Protein AF-A0AAE8J3E1-F1 (afdb_monomer_lite)

Structure (mmCIF, N/CA/C/O backbone):
data_AF-A0AAE8J3E1-F1
#
_entry.id   AF-A0AAE8J3E1-F1
#
loop_
_atom_site.group_PDB
_atom_site.id
_atom_site.type_symbol
_atom_site.label_atom_id
_atom_site.label_alt_id
_atom_site.label_comp_id
_atom_site.label_asym_id
_atom_site.label_entity_id
_atom_site.label_seq_id
_atom_site.pdbx_PDB_ins_code
_atom_site.Cartn_x
_atom_site.Cartn_y
_atom_site.Cartn_z
_atom_site.occupancy
_atom_site.B_iso_or_equiv
_atom_site.auth_seq_id
_atom_site.auth_comp_id
_atom_site.auth_asym_id
_atom_site.auth_atom_id
_atom_site.pdbx_PDB_model_num
ATOM 1 N N . MET A 1 1 ? -50.109 -29.522 118.188 1.00 43.91 1 MET A N 1
ATOM 2 C CA . MET A 1 1 ? -49.488 -29.068 116.926 1.00 43.91 1 MET A CA 1
ATOM 3 C C . MET A 1 1 ? -50.352 -27.952 116.368 1.00 43.91 1 MET A C 1
ATOM 5 O O . MET A 1 1 ? -51.442 -28.236 115.896 1.00 43.91 1 MET A O 1
ATOM 9 N N . ALA A 1 2 ? -49.938 -26.695 116.530 1.00 46.41 2 ALA A N 1
ATOM 10 C CA . ALA A 1 2 ? -50.665 -25.563 115.962 1.00 46.41 2 ALA A CA 1
ATOM 11 C C . ALA A 1 2 ? -50.279 -25.427 114.484 1.00 46.41 2 ALA A C 1
ATOM 13 O O . ALA A 1 2 ? -49.099 -25.288 114.166 1.00 46.41 2 ALA A O 1
ATOM 14 N N . ILE A 1 3 ? -51.265 -25.511 113.593 1.00 53.16 3 ILE A N 1
ATOM 15 C CA . ILE A 1 3 ? -51.097 -25.193 112.176 1.00 53.16 3 ILE A CA 1
ATOM 16 C C . ILE A 1 3 ? -51.040 -23.669 112.090 1.00 53.16 3 ILE A C 1
ATOM 18 O O . ILE A 1 3 ? -52.043 -22.994 112.310 1.00 53.16 3 ILE A O 1
ATOM 22 N N . VAL A 1 4 ? -49.859 -23.121 111.816 1.00 51.16 4 VAL A N 1
ATOM 23 C CA . VAL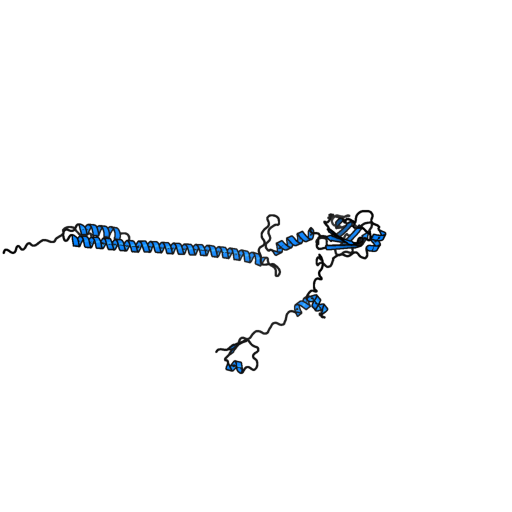 A 1 4 ? -49.708 -21.706 111.472 1.00 51.16 4 VAL A CA 1
ATOM 24 C C . VAL A 1 4 ? -50.047 -21.574 109.989 1.00 51.16 4 VAL A C 1
ATOM 26 O O . VAL A 1 4 ? -49.221 -21.876 109.133 1.00 51.16 4 VAL A O 1
ATOM 29 N N . SER A 1 5 ? -51.277 -21.166 109.671 1.00 58.12 5 SER A N 1
ATOM 30 C CA . SER A 1 5 ? -51.648 -20.774 108.308 1.00 58.12 5 SER A CA 1
ATOM 31 C C . SER A 1 5 ? -51.263 -19.309 108.087 1.00 58.12 5 SER A C 1
ATOM 33 O O . SER A 1 5 ? -52.043 -18.400 108.368 1.00 58.12 5 SER A O 1
ATOM 35 N N . GLY A 1 6 ? -50.038 -19.068 107.623 1.00 57.25 6 GLY A N 1
ATOM 36 C CA . GLY A 1 6 ? -49.645 -17.759 107.107 1.00 57.25 6 GLY A CA 1
ATOM 37 C C . GLY A 1 6 ? -50.085 -17.625 105.652 1.00 57.25 6 GLY A C 1
ATOM 38 O O . GLY A 1 6 ? -49.593 -18.362 104.801 1.00 57.25 6 GLY A O 1
ATOM 39 N N . SER A 1 7 ? -50.997 -16.704 105.346 1.00 61.66 7 SER A N 1
ATOM 40 C CA . SER A 1 7 ? -51.242 -16.284 103.964 1.00 61.66 7 SER A CA 1
ATOM 41 C C . SER A 1 7 ? -50.124 -15.329 103.542 1.00 61.66 7 SER A C 1
ATOM 43 O O . SER A 1 7 ? -50.031 -14.216 104.062 1.00 61.66 7 SER A O 1
ATOM 45 N N . VAL A 1 8 ? -49.258 -15.759 102.626 1.00 61.94 8 VAL A N 1
ATOM 46 C CA . VAL A 1 8 ? -48.271 -14.875 101.990 1.00 61.94 8 VAL A CA 1
ATOM 47 C C . VAL A 1 8 ? -48.996 -14.092 100.897 1.00 61.94 8 VAL A C 1
ATOM 49 O O . VAL A 1 8 ? -49.605 -14.697 100.018 1.00 61.94 8 VAL A O 1
ATOM 52 N N . ASN A 1 9 ? -48.975 -12.758 100.964 1.00 62.16 9 ASN A N 1
ATOM 53 C CA . ASN A 1 9 ? -49.515 -11.918 99.896 1.00 62.16 9 ASN A CA 1
ATOM 54 C C . ASN A 1 9 ? -48.486 -11.844 98.752 1.00 62.16 9 ASN A C 1
ATOM 56 O O . ASN A 1 9 ? -47.357 -11.413 98.982 1.00 62.16 9 ASN A O 1
ATOM 60 N N . TYR A 1 10 ? -48.855 -12.297 97.551 1.00 61.91 10 TYR A N 1
ATOM 61 C CA . TYR A 1 10 ? -47.971 -12.432 96.378 1.00 61.91 10 TYR A CA 1
ATOM 62 C C . TYR A 1 10 ? -48.083 -11.249 95.402 1.00 61.91 10 TYR A C 1
ATOM 64 O O . TYR A 1 10 ? -47.925 -11.408 94.193 1.00 61.91 10 TYR A O 1
ATOM 72 N N . GLU A 1 11 ? -48.390 -10.057 95.901 1.00 64.19 11 GLU A N 1
ATOM 73 C CA . GLU A 1 11 ? -48.574 -8.878 95.058 1.00 64.19 11 GLU A CA 1
ATOM 74 C C . GLU A 1 11 ? -47.243 -8.142 94.863 1.00 64.19 11 GLU A C 1
ATOM 76 O O . GLU A 1 11 ? -46.663 -7.601 95.804 1.00 64.19 11 GLU A O 1
ATOM 81 N N . ASP A 1 12 ? -46.745 -8.128 93.623 1.00 67.50 12 ASP A N 1
ATOM 82 C CA . ASP A 1 12 ? -45.643 -7.256 93.213 1.00 67.50 12 ASP A CA 1
ATOM 83 C C . ASP A 1 12 ? -46.229 -5.928 92.720 1.00 67.50 12 ASP A C 1
ATOM 85 O O . ASP A 1 12 ? -46.874 -5.864 91.672 1.00 67.50 12 ASP A O 1
ATOM 89 N N . SER A 1 13 ? -46.019 -4.865 93.496 1.00 67.44 13 SER A N 1
ATOM 90 C CA . SER A 1 13 ? -46.568 -3.532 93.234 1.00 67.44 13 SER A CA 1
ATOM 91 C C . SER A 1 13 ? -45.864 -2.781 92.100 1.00 67.44 13 SER A C 1
ATOM 93 O O . SER A 1 13 ? -46.296 -1.684 91.741 1.00 67.44 13 SER A O 1
ATOM 95 N N . THR A 1 14 ? -44.797 -3.339 91.512 1.00 71.88 14 THR A N 1
ATOM 96 C CA . THR A 1 14 ? -44.092 -2.696 90.398 1.00 71.88 14 THR A CA 1
ATOM 97 C C . THR A 1 14 ? -44.871 -2.876 89.081 1.00 71.88 14 THR A C 1
ATOM 99 O O . THR A 1 14 ? -45.062 -4.008 88.623 1.00 71.88 14 THR A O 1
ATOM 102 N N . PRO A 1 15 ? -45.322 -1.793 88.420 1.00 72.75 15 PRO A N 1
ATOM 103 C CA . PRO A 1 15 ? -46.124 -1.891 87.198 1.00 72.75 15 PRO A CA 1
ATOM 104 C C . PRO A 1 15 ? -45.334 -2.509 86.046 1.00 72.75 15 PRO A C 1
ATOM 106 O O . PRO A 1 15 ? -44.181 -2.145 85.832 1.00 72.75 15 PRO A O 1
ATOM 109 N N . ILE A 1 16 ? -45.948 -3.417 85.283 1.00 71.00 16 ILE A N 1
ATOM 110 C CA . ILE A 1 16 ? -45.364 -3.937 84.036 1.00 71.00 16 ILE A CA 1
ATOM 111 C C . ILE A 1 16 ? -45.369 -2.805 82.992 1.00 71.00 16 ILE A C 1
ATOM 113 O O . ILE A 1 16 ? -46.385 -2.106 82.890 1.00 71.00 16 ILE A O 1
ATOM 117 N N . PRO A 1 17 ? -44.278 -2.600 82.221 1.00 75.69 17 PRO A N 1
ATOM 118 C CA . PRO A 1 17 ? -44.291 -1.685 81.089 1.00 75.69 17 PRO A CA 1
ATOM 119 C C . PRO A 1 17 ? -45.493 -1.967 80.187 1.00 75.69 17 PRO A C 1
ATOM 121 O O . PRO A 1 17 ? -45.855 -3.123 79.958 1.00 75.69 17 PRO A O 1
ATOM 124 N N . LYS A 1 18 ? -46.133 -0.912 79.679 1.00 79.81 18 LYS A N 1
ATOM 125 C CA . LYS A 1 18 ? -47.238 -1.081 78.731 1.00 79.81 18 LYS A CA 1
ATOM 126 C C . LYS A 1 18 ? -46.726 -1.809 77.493 1.00 79.81 18 LYS A C 1
ATOM 128 O O . LYS A 1 18 ? -45.599 -1.568 77.069 1.00 79.81 18 LYS A O 1
ATOM 133 N N . GLN A 1 19 ? -47.564 -2.667 76.917 1.00 78.50 19 GLN A N 1
ATOM 134 C CA . GLN A 1 19 ? -47.260 -3.319 75.649 1.00 78.50 19 GLN A CA 1
ATOM 135 C C . GLN A 1 19 ? -46.933 -2.256 74.594 1.00 78.50 19 GLN A C 1
ATOM 137 O O . GLN A 1 19 ? -47.665 -1.277 74.443 1.00 78.50 19 GLN A O 1
ATOM 142 N N . GLN A 1 20 ? -45.815 -2.455 73.904 1.00 79.31 20 GLN A N 1
ATOM 143 C CA . GLN A 1 20 ? -45.345 -1.595 72.825 1.00 79.31 20 GLN A CA 1
ATOM 144 C C . GLN A 1 20 ? -45.415 -2.381 71.515 1.00 79.31 20 GLN A C 1
ATOM 146 O O . GLN A 1 20 ? -45.339 -3.612 71.527 1.00 79.31 20 GLN A O 1
ATOM 151 N N . GLU A 1 21 ? -45.572 -1.685 70.393 1.00 82.88 21 GLU A N 1
ATOM 152 C CA . GLU A 1 21 ? -45.445 -2.314 69.080 1.00 82.88 21 GLU A CA 1
ATOM 153 C C . GLU A 1 21 ? -43.986 -2.684 68.809 1.00 82.88 21 GLU A C 1
ATOM 155 O O . GLU A 1 21 ? -43.074 -1.888 69.049 1.00 82.88 21 GLU A O 1
ATOM 160 N N . TYR A 1 22 ? -43.770 -3.894 68.299 1.00 78.88 22 TYR A N 1
ATOM 161 C CA . TYR A 1 22 ? -42.441 -4.398 67.984 1.00 78.88 22 TYR A CA 1
ATOM 162 C C . TYR A 1 22 ? -42.074 -4.065 66.538 1.00 78.88 22 TYR A C 1
ATOM 164 O O . TYR A 1 22 ? -42.756 -4.478 65.602 1.00 78.88 22 TYR A O 1
ATOM 172 N N . THR A 1 23 ? -40.965 -3.358 66.362 1.00 77.06 23 THR A N 1
ATOM 173 C CA . THR A 1 23 ? -40.333 -3.062 65.076 1.00 77.06 23 THR A CA 1
ATOM 174 C C . THR A 1 23 ? -38.888 -3.573 65.083 1.00 77.06 23 THR A C 1
ATOM 176 O O . THR A 1 23 ? -38.289 -3.710 66.154 1.00 77.06 23 THR A O 1
ATOM 179 N N . PRO A 1 24 ? -38.282 -3.845 63.913 1.00 74.12 24 PRO A N 1
ATOM 180 C CA . PRO A 1 24 ? -36.880 -4.269 63.836 1.00 74.12 24 PRO A CA 1
ATOM 181 C C . PRO A 1 24 ? -35.903 -3.320 64.553 1.00 74.12 24 PRO A C 1
ATOM 183 O O . PRO A 1 24 ? -34.930 -3.778 65.152 1.00 74.12 24 PRO A O 1
ATOM 186 N N . ASP A 1 25 ? -36.203 -2.019 64.562 1.00 73.31 25 ASP A N 1
ATOM 187 C CA . ASP A 1 25 ? -35.352 -0.983 65.158 1.00 73.31 25 ASP A CA 1
ATOM 188 C C . ASP A 1 25 ? -35.505 -0.874 66.683 1.00 73.31 25 ASP A C 1
ATOM 190 O O . ASP A 1 25 ? -34.563 -0.495 67.382 1.00 73.31 25 ASP A O 1
ATOM 194 N N . ASN A 1 26 ? -36.680 -1.214 67.228 1.00 79.62 26 ASN A N 1
ATOM 195 C CA . ASN A 1 26 ? -36.982 -1.048 68.653 1.00 79.62 26 ASN A CA 1
ATOM 196 C C . ASN A 1 26 ? -36.951 -2.364 69.454 1.00 79.62 26 ASN A C 1
ATOM 198 O O . ASN A 1 26 ? -36.877 -2.333 70.683 1.00 79.62 26 ASN A O 1
ATOM 202 N N . ILE A 1 27 ? -36.947 -3.526 68.793 1.00 80.50 27 ILE A N 1
ATOM 203 C CA . ILE A 1 27 ? -37.057 -4.818 69.480 1.00 80.50 27 ILE A CA 1
ATOM 204 C C . ILE A 1 27 ? -35.836 -5.127 70.354 1.00 80.50 27 ILE A C 1
ATOM 206 O O . ILE A 1 27 ? -35.983 -5.694 71.436 1.00 80.50 27 ILE A O 1
ATOM 210 N N . LYS A 1 28 ? -34.635 -4.693 69.941 1.00 81.06 28 LYS A N 1
ATOM 211 C CA . LYS A 1 28 ? -33.400 -4.858 70.726 1.00 81.06 28 LYS A CA 1
ATOM 212 C C . LYS A 1 28 ? -33.433 -4.078 72.051 1.00 81.06 28 LYS A C 1
ATOM 214 O O . LYS A 1 28 ? -33.259 -4.709 73.098 1.00 81.06 28 LYS A O 1
ATOM 219 N N . PRO A 1 29 ? -33.659 -2.747 72.064 1.00 83.19 29 PRO A N 1
ATOM 220 C CA . PRO A 1 29 ? -33.727 -2.001 73.319 1.00 83.19 29 PRO A CA 1
ATOM 221 C C . PRO A 1 29 ? -34.888 -2.459 74.213 1.00 83.19 29 PRO A C 1
ATOM 223 O O . PRO A 1 29 ? -34.685 -2.589 75.419 1.00 83.19 29 PRO A O 1
ATOM 226 N N . ILE A 1 30 ? -36.049 -2.801 73.638 1.00 82.50 30 ILE A N 1
ATOM 227 C CA . ILE A 1 30 ? -37.208 -3.309 74.393 1.00 82.50 30 ILE A CA 1
ATOM 228 C C . ILE A 1 30 ? -36.899 -4.660 75.059 1.00 82.50 30 ILE A C 1
ATOM 230 O O . ILE A 1 30 ? -37.221 -4.855 76.229 1.00 82.50 30 ILE A O 1
ATOM 234 N N . ALA A 1 31 ? -36.244 -5.595 74.361 1.00 82.88 31 ALA A N 1
ATOM 235 C CA . ALA A 1 31 ? -35.878 -6.898 74.925 1.00 82.88 31 ALA A CA 1
ATOM 236 C C . ALA A 1 31 ? -34.883 -6.773 76.096 1.00 82.88 31 ALA A C 1
ATOM 238 O O . ALA A 1 31 ? -35.037 -7.445 77.118 1.00 82.88 31 ALA A O 1
ATOM 239 N N . ILE A 1 32 ? -33.894 -5.878 75.980 1.00 84.69 32 ILE A N 1
ATOM 240 C CA . ILE A 1 32 ? -32.932 -5.579 77.055 1.00 84.69 32 ILE A CA 1
ATOM 241 C C . ILE A 1 32 ? -33.635 -4.938 78.260 1.00 84.69 32 ILE A C 1
ATOM 243 O O . ILE A 1 32 ? -33.311 -5.240 79.410 1.00 84.69 32 ILE A O 1
ATOM 247 N N . GLU A 1 33 ? -34.587 -4.037 78.018 1.00 84.81 33 GLU A N 1
ATOM 248 C CA . GLU A 1 33 ? -35.396 -3.428 79.073 1.00 84.81 33 GLU A CA 1
ATOM 249 C C . GLU A 1 33 ? -36.246 -4.483 79.796 1.00 84.81 33 GLU A C 1
ATOM 251 O O . GLU A 1 33 ? -36.235 -4.546 81.027 1.00 84.81 33 GLU A O 1
ATOM 256 N N . LEU A 1 34 ? -36.902 -5.373 79.044 1.00 83.12 34 LEU A N 1
ATOM 257 C CA . LEU A 1 34 ? -37.730 -6.448 79.588 1.00 83.12 34 LEU A CA 1
ATOM 258 C C . LEU A 1 34 ? -36.901 -7.446 80.414 1.00 83.12 34 LEU A C 1
ATOM 260 O O . LEU A 1 34 ? -37.335 -7.846 81.495 1.00 83.12 34 LEU A O 1
ATOM 264 N N . SER A 1 35 ? -35.695 -7.814 79.959 1.00 85.56 35 SER A N 1
ATOM 265 C CA . SER A 1 35 ? -34.814 -8.728 80.703 1.00 85.56 35 SER A CA 1
ATOM 266 C C . SER A 1 35 ? -34.351 -8.115 82.029 1.00 85.56 35 SER A C 1
ATOM 268 O O . SER A 1 35 ? -34.378 -8.782 83.066 1.00 85.56 35 SER A O 1
ATOM 270 N N . LYS A 1 36 ? -33.989 -6.823 82.040 1.00 85.38 36 LYS A N 1
ATOM 271 C CA . LYS A 1 36 ? -33.647 -6.077 83.265 1.00 85.38 36 LYS A CA 1
ATOM 272 C C . LYS A 1 36 ? -34.839 -5.970 84.211 1.00 85.38 36 LYS A C 1
ATOM 274 O O . LYS A 1 36 ? -34.685 -6.193 85.408 1.00 85.38 36 LYS A O 1
ATOM 279 N N . PHE A 1 37 ? -36.019 -5.677 83.675 1.00 83.44 37 PHE A N 1
ATOM 280 C CA . PHE A 1 37 ? -37.244 -5.527 84.451 1.00 83.44 37 PHE A CA 1
ATOM 281 C C . PHE A 1 37 ? -37.708 -6.842 85.093 1.00 83.44 37 PHE A C 1
ATOM 283 O O . PHE A 1 37 ? -38.107 -6.865 86.257 1.00 83.44 37 PHE A O 1
ATOM 290 N N . ILE A 1 38 ? -37.615 -7.966 84.375 1.00 83.56 38 ILE A N 1
ATOM 291 C CA . ILE A 1 38 ? -37.947 -9.283 84.933 1.00 83.56 38 ILE A CA 1
ATOM 292 C C . ILE A 1 38 ? -37.015 -9.622 86.098 1.00 83.56 38 ILE A C 1
ATOM 294 O O . ILE A 1 38 ? -37.478 -10.165 87.095 1.00 83.56 38 ILE A O 1
ATOM 298 N N . ARG A 1 39 ? -35.732 -9.243 86.048 1.00 85.19 39 ARG A N 1
ATOM 299 C CA . ARG A 1 39 ? -34.787 -9.492 87.151 1.00 85.19 39 ARG A CA 1
ATOM 300 C C . ARG A 1 39 ? -35.149 -8.759 88.448 1.00 85.19 39 ARG A C 1
ATOM 302 O O . ARG A 1 39 ? -34.869 -9.294 89.521 1.00 85.19 39 ARG A O 1
ATOM 309 N N . THR A 1 40 ? -35.802 -7.594 88.375 1.00 82.94 40 THR A N 1
ATOM 310 C CA . THR A 1 40 ? -36.147 -6.770 89.552 1.00 82.94 40 THR A CA 1
ATOM 311 C C . THR A 1 40 ? -37.425 -7.194 90.283 1.00 82.94 40 THR A C 1
ATOM 313 O O . THR A 1 40 ? -37.714 -6.639 91.340 1.00 82.94 40 THR A O 1
ATOM 316 N N . LYS A 1 41 ? -38.199 -8.155 89.757 1.00 81.00 41 LYS A N 1
ATOM 317 C CA . LYS A 1 41 ? -39.446 -8.617 90.401 1.00 81.00 41 LYS A CA 1
ATOM 318 C C . LYS A 1 41 ? -39.173 -9.365 91.707 1.00 81.00 41 LYS A C 1
ATOM 320 O O . LYS A 1 41 ? -38.113 -9.957 91.874 1.00 81.00 41 LYS A O 1
ATOM 325 N N . MET A 1 42 ? -40.112 -9.356 92.652 1.00 67.75 42 MET A N 1
ATOM 326 C CA . MET A 1 42 ? -39.823 -9.765 94.041 1.00 67.75 42 MET A CA 1
ATOM 327 C C . MET A 1 42 ? -39.635 -11.286 94.255 1.00 67.75 42 MET A C 1
ATOM 329 O O . MET A 1 42 ? -38.798 -11.689 95.062 1.00 67.75 42 MET A O 1
ATOM 333 N N . TYR A 1 43 ? -40.333 -12.163 93.516 1.00 70.44 43 TYR A N 1
ATOM 334 C CA . TYR A 1 43 ? -40.449 -13.601 93.859 1.00 70.44 43 TYR A CA 1
ATOM 335 C C . TYR A 1 43 ? -39.892 -14.575 92.803 1.00 70.44 43 TYR A C 1
ATOM 337 O O . TYR A 1 43 ? -39.992 -14.311 91.607 1.00 70.44 43 TYR A O 1
ATOM 345 N N . GLY A 1 44 ? -39.232 -15.659 93.245 1.00 71.62 44 GLY A N 1
ATOM 346 C CA . GLY A 1 44 ? -38.653 -16.706 92.381 1.00 71.62 44 GLY A CA 1
ATOM 347 C C . GLY A 1 44 ? -37.384 -16.311 91.608 1.00 71.62 44 GLY A C 1
ATOM 348 O O . GLY A 1 44 ? -37.422 -16.243 90.384 1.00 71.62 44 GLY A O 1
ATOM 349 N N . THR A 1 45 ? -36.262 -16.075 92.301 1.00 76.12 45 THR A N 1
ATOM 350 C CA . THR A 1 45 ? -34.988 -15.603 91.711 1.00 76.12 45 THR A CA 1
ATOM 351 C C . THR A 1 45 ? -34.541 -16.408 90.489 1.00 76.12 45 THR A C 1
ATOM 353 O O . THR A 1 45 ? -34.275 -15.816 89.445 1.00 76.12 45 THR A O 1
ATOM 356 N N . ASP A 1 46 ? -34.546 -17.738 90.579 1.00 72.44 46 ASP A N 1
ATOM 357 C CA . ASP A 1 46 ? -34.095 -18.604 89.481 1.00 72.44 46 ASP A CA 1
ATOM 358 C C . ASP A 1 46 ? -35.062 -18.588 88.289 1.00 72.44 46 ASP A C 1
ATOM 360 O O . ASP A 1 46 ? -34.637 -18.596 87.136 1.00 72.44 46 ASP A O 1
ATOM 364 N N . VAL A 1 47 ? -36.370 -18.493 88.551 1.00 77.38 47 VAL A N 1
ATOM 365 C CA . VAL A 1 47 ? -37.399 -18.409 87.502 1.00 77.38 47 VAL A CA 1
ATOM 366 C C . VAL A 1 47 ? -37.256 -17.097 86.731 1.00 77.38 47 VAL A C 1
ATOM 368 O O . VAL A 1 47 ? -37.241 -17.103 85.501 1.00 77.38 47 VAL A O 1
ATOM 371 N N . ARG A 1 48 ? -37.066 -15.973 87.428 1.00 84.44 48 ARG A N 1
ATOM 372 C CA . ARG A 1 48 ? -36.848 -14.664 86.793 1.00 84.44 48 ARG A CA 1
ATOM 373 C C . ARG A 1 48 ? -35.559 -14.617 85.988 1.00 84.44 48 ARG A C 1
ATOM 375 O O . ARG A 1 48 ? -35.562 -14.115 84.869 1.00 84.44 48 ARG A O 1
ATOM 382 N N . GLU A 1 49 ? -34.478 -15.163 86.534 1.00 78.00 49 GLU A N 1
ATOM 383 C CA . GLU A 1 49 ? -33.200 -15.228 85.831 1.00 78.00 49 GLU A CA 1
ATOM 384 C C . GLU A 1 49 ? -33.294 -16.132 84.591 1.00 78.00 49 GLU A C 1
ATOM 386 O O . GLU A 1 49 ? -32.779 -15.771 83.536 1.00 78.00 49 GLU A O 1
ATOM 391 N N . SER A 1 50 ? -34.026 -17.251 84.661 1.00 75.25 50 SER A N 1
ATOM 392 C CA . SER A 1 50 ? -34.260 -18.121 83.498 1.00 75.25 50 SER A CA 1
ATOM 393 C C . SER A 1 50 ? -35.045 -17.422 82.379 1.00 75.25 50 SER A C 1
ATOM 395 O O . SER A 1 50 ? -34.675 -17.524 81.210 1.00 75.25 50 SER A O 1
ATOM 397 N N . LEU A 1 51 ? -36.070 -16.639 82.730 1.00 83.69 51 LEU A N 1
ATOM 398 C CA . LEU A 1 51 ? -36.873 -15.857 81.784 1.00 83.69 51 LEU A CA 1
ATOM 399 C C . LEU A 1 51 ? -36.077 -14.692 81.182 1.00 83.69 51 LEU A C 1
ATOM 401 O O . LEU A 1 51 ? -36.146 -14.456 79.977 1.00 83.69 51 LEU A O 1
ATOM 405 N N . ALA A 1 52 ? -35.282 -13.991 81.995 1.00 83.88 52 ALA A N 1
ATOM 406 C CA . ALA A 1 52 ? -34.414 -12.917 81.522 1.00 83.88 52 ALA A CA 1
ATOM 407 C C . ALA A 1 52 ? -33.343 -13.440 80.549 1.00 83.88 52 ALA A C 1
ATOM 409 O O . ALA A 1 52 ? -33.120 -12.834 79.500 1.00 83.88 52 ALA A O 1
ATOM 410 N N . ARG A 1 53 ? -32.740 -14.599 80.847 1.00 72.88 53 ARG A N 1
ATOM 411 C CA . ARG A 1 53 ? -31.793 -15.276 79.946 1.00 72.88 53 ARG A CA 1
ATOM 412 C C . ARG A 1 53 ? -32.449 -15.757 78.661 1.00 72.88 53 ARG A C 1
ATOM 414 O O . ARG A 1 53 ? -31.839 -15.653 77.604 1.00 72.88 53 ARG A O 1
ATOM 421 N N . TRP A 1 54 ? -33.681 -16.261 78.729 1.00 79.25 54 TRP A N 1
ATOM 422 C CA . TRP A 1 54 ? -34.418 -16.674 77.536 1.00 79.25 54 TRP A CA 1
ATOM 423 C C . TRP A 1 54 ? -34.610 -15.504 76.558 1.00 79.25 54 TRP A C 1
ATOM 425 O O . TRP A 1 54 ? -34.343 -15.655 75.369 1.00 79.25 54 TRP A O 1
ATOM 435 N N . ILE A 1 55 ? -34.956 -14.314 77.057 1.00 84.94 55 ILE A N 1
ATOM 436 C CA . ILE A 1 55 ? -35.078 -13.097 76.234 1.00 84.94 55 ILE A CA 1
ATOM 437 C C . ILE A 1 55 ? -33.732 -12.696 75.611 1.00 84.94 55 ILE A C 1
ATOM 439 O O . ILE A 1 55 ? -33.675 -12.355 74.431 1.00 84.94 55 ILE A O 1
ATOM 443 N N . GLU A 1 56 ? -32.641 -12.764 76.375 1.00 79.19 56 GLU A N 1
ATOM 444 C CA . GLU A 1 56 ? -31.293 -12.448 75.879 1.00 79.19 56 GLU A CA 1
ATOM 445 C C . GLU A 1 56 ? -30.810 -13.436 74.809 1.00 79.19 56 GLU A C 1
ATOM 447 O O . GLU A 1 56 ? -30.211 -13.022 73.816 1.00 79.19 56 GLU A O 1
ATOM 452 N N . ILE A 1 57 ? -31.118 -14.728 74.960 1.00 77.94 57 ILE A N 1
ATOM 453 C CA . ILE A 1 57 ? -30.817 -15.755 73.953 1.00 77.94 57 ILE A CA 1
ATOM 454 C C . ILE A 1 57 ? -31.602 -15.486 72.666 1.00 77.94 57 ILE A C 1
ATOM 456 O O . ILE A 1 57 ? -31.019 -15.502 71.584 1.00 77.94 57 ILE A O 1
ATOM 460 N N . MET A 1 58 ? -32.900 -15.187 72.766 1.00 81.62 58 MET A N 1
ATOM 461 C CA . MET A 1 58 ? -33.732 -14.879 71.595 1.00 81.62 58 MET A CA 1
ATOM 462 C C . MET A 1 58 ? -33.233 -13.632 70.847 1.00 81.62 58 MET A C 1
ATOM 464 O O . MET A 1 58 ? -33.202 -13.612 69.618 1.00 81.62 58 MET A O 1
ATOM 468 N N . LEU A 1 59 ? -32.768 -12.615 71.577 1.00 81.12 59 LEU A N 1
ATOM 469 C CA . LEU A 1 59 ? -32.150 -11.417 71.006 1.00 81.12 59 LEU A CA 1
ATOM 470 C C . LEU A 1 59 ? -30.844 -11.728 70.255 1.00 81.12 59 LEU A C 1
ATOM 472 O O . LEU A 1 59 ? -30.610 -11.205 69.161 1.00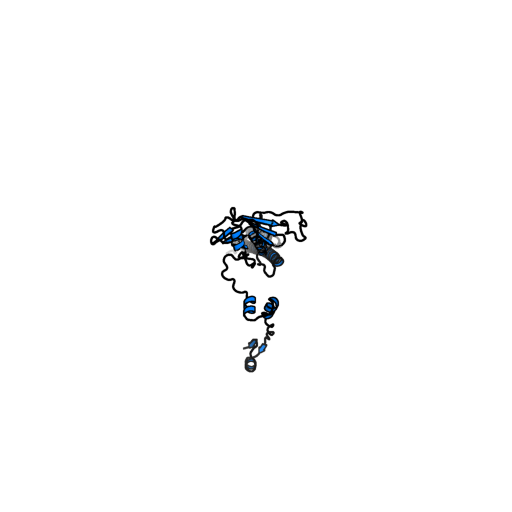 81.12 59 LEU A O 1
ATOM 476 N N . ALA A 1 60 ? -29.990 -12.574 70.834 1.00 73.81 60 ALA A N 1
ATOM 477 C CA . ALA A 1 60 ? -28.741 -12.994 70.206 1.00 73.81 60 ALA A CA 1
ATOM 478 C C . ALA A 1 60 ? -29.001 -13.769 68.903 1.00 73.81 60 ALA A C 1
ATOM 480 O O . ALA A 1 60 ? -28.370 -13.481 67.888 1.00 73.81 60 ALA A O 1
ATOM 481 N N . VAL A 1 61 ? -29.985 -14.676 68.908 1.00 78.38 61 VAL A N 1
ATOM 482 C CA . VAL A 1 61 ? -30.415 -15.429 67.717 1.00 78.38 61 VAL A CA 1
ATOM 483 C C . VAL A 1 61 ? -30.898 -14.490 66.609 1.00 78.38 61 VAL A C 1
ATOM 485 O O . VAL A 1 61 ? -30.451 -14.614 65.472 1.00 78.38 61 VAL A O 1
ATOM 488 N N . GLN A 1 62 ? -31.748 -13.510 66.929 1.00 77.88 62 GLN A N 1
ATOM 489 C CA . GLN A 1 62 ? -32.233 -12.538 65.940 1.00 77.88 62 GLN A CA 1
ATOM 490 C C . GLN A 1 62 ? -31.097 -11.712 65.324 1.00 77.88 62 GLN A C 1
ATOM 492 O O . GLN A 1 62 ? -31.120 -11.406 64.135 1.00 77.88 62 GLN A O 1
ATOM 497 N N . THR A 1 63 ? -30.110 -11.334 66.137 1.00 73.69 63 THR A N 1
ATOM 498 C CA . THR A 1 63 ? -28.965 -10.537 65.679 1.00 73.69 63 THR A CA 1
ATOM 499 C C . THR A 1 63 ? -28.097 -11.341 64.715 1.00 73.69 63 THR A C 1
ATOM 501 O O . THR A 1 63 ? -27.778 -10.849 63.642 1.00 73.69 63 THR A O 1
ATOM 504 N N . TYR A 1 64 ? -27.816 -12.603 65.051 1.00 72.62 64 TYR A N 1
ATOM 505 C CA . TYR A 1 64 ? -27.061 -13.512 64.191 1.00 72.62 64 TYR A CA 1
ATOM 506 C C . TYR A 1 64 ? -27.730 -13.724 62.824 1.00 72.62 64 TYR A C 1
ATOM 508 O O . TYR A 1 64 ? -27.065 -13.630 61.799 1.00 72.62 64 TYR A O 1
ATOM 516 N N . ILE A 1 65 ? -29.049 -13.946 62.802 1.00 76.19 65 ILE A N 1
ATOM 517 C CA . ILE A 1 65 ? -29.808 -14.147 61.557 1.00 76.19 65 ILE A CA 1
ATOM 518 C C . ILE A 1 65 ? -29.798 -12.879 60.684 1.00 76.19 65 ILE A C 1
ATOM 520 O O . ILE A 1 65 ? -29.571 -12.964 59.481 1.00 76.19 65 ILE A O 1
ATOM 524 N N . ASN A 1 66 ? -30.017 -11.701 61.279 1.00 77.56 66 ASN A N 1
ATOM 525 C CA . ASN A 1 66 ? -30.093 -10.443 60.527 1.00 77.56 66 ASN A CA 1
ATOM 526 C C . ASN A 1 66 ? -28.735 -9.990 59.972 1.00 77.56 66 ASN A C 1
ATOM 528 O O . ASN A 1 66 ? -28.676 -9.439 58.870 1.00 77.56 66 ASN A O 1
ATOM 532 N N . ASP A 1 67 ? -27.657 -10.184 60.734 1.00 76.88 67 ASP A N 1
ATOM 533 C CA . ASP A 1 67 ? -26.308 -9.806 60.306 1.00 76.88 67 ASP A CA 1
ATOM 534 C C . ASP A 1 67 ? -25.856 -10.686 59.123 1.00 76.88 67 ASP A C 1
ATOM 536 O O . ASP A 1 67 ? -25.308 -10.166 58.149 1.00 76.88 67 ASP A O 1
ATOM 540 N N . ASP A 1 68 ? -26.170 -11.988 59.157 1.00 76.38 68 ASP A N 1
ATOM 541 C CA . ASP A 1 68 ? -25.881 -12.935 58.069 1.00 76.38 68 ASP A CA 1
ATOM 542 C C . ASP A 1 68 ? -26.712 -12.631 56.808 1.00 76.38 68 ASP A C 1
ATOM 544 O O . ASP A 1 68 ? -26.177 -12.580 55.702 1.00 76.38 68 ASP A O 1
ATOM 548 N N . GLU A 1 69 ? -28.002 -12.302 56.959 1.00 82.44 69 GLU A N 1
ATOM 549 C CA . GLU A 1 69 ? -28.853 -11.869 55.840 1.00 82.44 69 GLU A CA 1
ATOM 550 C C . GLU A 1 69 ? -28.344 -10.565 55.200 1.00 82.44 69 GLU A C 1
ATOM 552 O O . GLU A 1 69 ? -28.370 -10.410 53.976 1.00 82.44 69 GLU A O 1
ATOM 557 N N . THR A 1 70 ? -27.861 -9.622 56.012 1.00 82.12 70 THR A N 1
ATOM 558 C CA . THR A 1 70 ? -27.308 -8.347 55.529 1.00 82.12 70 THR A CA 1
ATOM 559 C C . THR A 1 70 ? -25.999 -8.565 54.773 1.00 82.12 70 THR A C 1
ATOM 561 O O . THR A 1 70 ? -25.821 -8.010 53.687 1.00 82.12 70 THR A O 1
ATOM 564 N N . ALA A 1 71 ? -25.108 -9.402 55.311 1.00 79.56 71 ALA A N 1
ATOM 565 C CA . ALA A 1 71 ? -23.861 -9.776 54.652 1.00 79.56 71 ALA A CA 1
ATOM 566 C C . ALA A 1 71 ? -24.123 -10.512 53.329 1.00 79.56 71 ALA A C 1
ATOM 568 O O . ALA A 1 71 ? -23.521 -10.174 52.311 1.00 79.56 71 ALA A O 1
ATOM 569 N N . PHE A 1 72 ? -25.073 -11.452 53.315 1.00 81.62 72 PHE A N 1
ATOM 570 C CA . PHE A 1 72 ? -25.474 -12.172 52.109 1.00 81.62 72 PHE A CA 1
ATOM 571 C C . PHE A 1 72 ? -26.051 -11.234 51.041 1.00 81.62 72 PHE A C 1
ATOM 573 O O . PHE A 1 72 ? -25.653 -11.302 49.881 1.00 81.62 72 PHE A O 1
ATOM 580 N N . LYS A 1 73 ? -26.945 -10.309 51.416 1.00 87.56 73 LYS A N 1
ATOM 581 C CA . LYS A 1 73 ? -27.483 -9.302 50.484 1.00 87.56 73 LYS A CA 1
ATOM 582 C C . LYS A 1 73 ? -26.384 -8.425 49.891 1.00 87.56 73 LYS A C 1
ATOM 584 O O . LYS A 1 73 ? -26.423 -8.148 48.696 1.00 87.56 73 LYS A O 1
ATOM 589 N N . ALA A 1 74 ? -25.415 -8.006 50.704 1.00 90.00 74 ALA A N 1
ATOM 590 C CA . ALA A 1 74 ? -24.280 -7.221 50.233 1.00 90.00 74 ALA A CA 1
ATOM 591 C C . ALA A 1 74 ? -23.400 -8.016 49.256 1.00 90.00 74 ALA A C 1
ATOM 593 O O . ALA A 1 74 ? -23.008 -7.478 48.226 1.00 90.00 74 ALA A O 1
ATOM 594 N N . ASP A 1 75 ? -23.128 -9.294 49.535 1.00 90.69 75 ASP A N 1
ATOM 595 C CA . ASP A 1 75 ? -22.355 -10.154 48.632 1.00 90.69 75 ASP A CA 1
ATOM 596 C C . ASP A 1 75 ? -23.067 -10.357 47.288 1.00 90.69 75 ASP A C 1
ATOM 598 O O . ASP A 1 75 ? -22.465 -10.172 46.233 1.00 90.69 75 ASP A O 1
ATOM 602 N N . ILE A 1 76 ? -24.374 -10.634 47.312 1.00 91.19 76 ILE A N 1
ATOM 603 C CA . ILE A 1 76 ? -25.182 -10.754 46.092 1.00 91.19 76 ILE A CA 1
ATOM 604 C C . ILE A 1 76 ? -25.197 -9.442 45.303 1.00 91.19 76 ILE A C 1
ATOM 606 O O . ILE A 1 76 ? -25.054 -9.480 44.082 1.00 91.19 76 ILE A O 1
ATOM 610 N N . GLN A 1 77 ? -25.330 -8.290 45.969 1.00 93.12 77 GLN A N 1
ATOM 611 C CA . GLN A 1 77 ? -25.279 -6.993 45.293 1.00 93.12 77 GLN A CA 1
ATOM 612 C C . GLN A 1 77 ? -23.908 -6.757 44.648 1.00 93.12 77 GLN A C 1
ATOM 614 O O . GLN A 1 77 ? -23.839 -6.427 43.470 1.00 93.12 77 GLN A O 1
ATOM 619 N N . ASN A 1 78 ? -22.816 -7.020 45.370 1.00 92.12 78 ASN A N 1
ATOM 620 C CA . ASN A 1 78 ? -21.460 -6.894 44.831 1.00 92.12 78 ASN A CA 1
ATOM 621 C C . ASN A 1 78 ? -21.232 -7.823 43.626 1.00 92.12 78 ASN A C 1
ATOM 623 O O . ASN A 1 78 ? -20.573 -7.443 42.658 1.00 92.12 78 ASN A O 1
ATOM 627 N N . GLN A 1 79 ? -21.774 -9.045 43.665 1.00 92.88 79 GLN A N 1
ATOM 628 C CA . GLN A 1 79 ? -21.726 -9.971 42.533 1.00 92.88 79 GLN A CA 1
ATOM 629 C C . GLN A 1 79 ? -22.542 -9.454 41.344 1.00 92.88 79 GLN A C 1
ATOM 631 O O . GLN A 1 79 ? -22.069 -9.541 40.212 1.00 92.88 79 GLN A O 1
ATOM 636 N N . GLN A 1 80 ? -23.737 -8.905 41.580 1.00 94.44 80 GLN A N 1
ATOM 637 C CA . GLN A 1 80 ? -24.558 -8.293 40.534 1.00 94.44 80 GLN A CA 1
ATOM 638 C C . GLN A 1 80 ? -23.839 -7.115 39.875 1.00 94.44 80 GLN A C 1
ATOM 640 O O . GLN A 1 80 ? -23.753 -7.078 38.648 1.00 94.44 80 GLN A O 1
ATOM 645 N N . ASP A 1 81 ? -23.264 -6.216 40.672 1.00 92.81 81 ASP A N 1
ATOM 646 C CA . ASP A 1 81 ? -22.509 -5.061 40.184 1.00 92.81 81 ASP A CA 1
ATOM 647 C C . ASP A 1 81 ? -21.292 -5.526 39.367 1.00 92.81 81 ASP A C 1
ATOM 649 O O . ASP A 1 81 ? -21.093 -5.092 38.235 1.00 92.81 81 ASP A O 1
ATOM 653 N N . SER A 1 82 ? -20.545 -6.518 39.867 1.00 93.56 82 SER A N 1
ATOM 654 C CA . SER A 1 82 ? -19.407 -7.104 39.147 1.00 93.56 82 SER A CA 1
ATOM 655 C C . SER A 1 82 ? -19.806 -7.739 37.811 1.00 93.56 82 SER A C 1
ATOM 657 O O . SER A 1 82 ? -19.079 -7.620 36.821 1.00 93.56 82 SER A O 1
ATOM 659 N N . VAL A 1 83 ? -20.950 -8.427 37.757 1.00 93.00 83 VAL A N 1
ATOM 660 C CA . VAL A 1 83 ? -21.470 -9.000 36.509 1.00 93.00 83 VAL A CA 1
ATOM 661 C C . VAL A 1 83 ? -21.891 -7.891 35.540 1.00 93.00 83 VAL A C 1
ATOM 663 O O . VAL A 1 83 ? -21.567 -7.992 34.357 1.00 93.00 83 VAL A O 1
ATOM 666 N N . GLY A 1 84 ? -22.532 -6.824 36.025 1.00 94.12 84 GLY A N 1
ATOM 667 C CA . GLY A 1 84 ? -22.908 -5.658 35.220 1.00 94.12 84 GLY A CA 1
ATOM 668 C C . GLY A 1 84 ? -21.702 -4.919 34.632 1.00 94.12 84 GLY A C 1
ATOM 669 O O . GLY A 1 84 ? -21.678 -4.614 33.436 1.00 94.12 84 GLY A O 1
ATOM 670 N N . ASP A 1 85 ? -20.656 -4.713 35.431 1.00 93.50 85 ASP A N 1
ATOM 671 C CA . ASP A 1 85 ? -19.404 -4.091 34.988 1.00 93.50 85 ASP A CA 1
ATOM 672 C C . ASP A 1 85 ? -18.709 -4.940 33.916 1.00 93.50 85 ASP A C 1
ATOM 674 O O . ASP A 1 85 ? -18.296 -4.435 32.867 1.00 93.50 85 ASP A O 1
ATOM 678 N N . ARG A 1 86 ? -18.624 -6.260 34.139 1.00 93.31 86 ARG A N 1
ATOM 679 C CA . ARG A 1 86 ? -18.056 -7.199 33.160 1.00 93.31 86 ARG A CA 1
ATOM 680 C C . ARG A 1 86 ? -18.853 -7.213 31.863 1.00 93.31 86 ARG A C 1
ATOM 682 O O . ARG A 1 86 ? -18.249 -7.254 30.795 1.00 93.31 86 ARG A O 1
ATOM 689 N N . GLN A 1 87 ? -20.181 -7.184 31.943 1.00 92.31 87 GLN A N 1
ATOM 690 C CA . GLN A 1 87 ? -21.034 -7.126 30.762 1.00 92.31 87 GLN A CA 1
ATOM 691 C C . GLN A 1 87 ? -20.785 -5.837 29.972 1.00 92.31 87 GLN A C 1
ATOM 693 O O . GLN A 1 87 ? -20.536 -5.906 28.772 1.00 92.31 87 GLN A O 1
ATOM 698 N N . THR A 1 88 ? -20.736 -4.691 30.651 1.00 93.56 88 THR A N 1
ATOM 699 C CA . THR A 1 88 ? -20.446 -3.390 30.028 1.00 93.56 88 THR A CA 1
ATOM 700 C C . THR A 1 88 ? -19.089 -3.395 29.315 1.00 93.56 88 THR A C 1
ATOM 702 O O . THR A 1 88 ? -18.974 -2.937 28.178 1.00 93.56 88 THR A O 1
ATOM 705 N N . GLN A 1 89 ? -18.055 -3.964 29.943 1.00 93.12 89 GLN A N 1
ATOM 706 C CA . GLN A 1 89 ? -16.727 -4.081 29.336 1.00 93.12 89 GLN A CA 1
ATOM 707 C C . GLN A 1 89 ? -16.722 -5.001 28.106 1.00 93.12 89 GLN A C 1
ATOM 709 O O . GLN A 1 89 ? -16.084 -4.686 27.098 1.00 93.12 89 GLN A O 1
ATOM 714 N N . VAL A 1 90 ? -17.418 -6.140 28.180 1.00 94.00 90 VAL A N 1
ATOM 715 C CA . VAL A 1 90 ? -17.521 -7.096 27.067 1.00 94.00 90 VAL A CA 1
ATOM 716 C C . VAL A 1 90 ? -18.271 -6.477 25.890 1.00 94.00 90 VAL A C 1
ATOM 718 O O . VAL A 1 90 ? -17.812 -6.595 24.757 1.00 94.00 90 VAL A O 1
ATOM 721 N N . GLU A 1 91 ? -19.378 -5.780 26.141 1.00 93.81 91 GLU A N 1
ATOM 722 C CA . GLU A 1 91 ? -20.161 -5.103 25.104 1.00 93.81 91 GLU A CA 1
ATOM 723 C C . GLU A 1 91 ? -19.369 -3.970 24.440 1.00 93.81 91 GLU A C 1
ATOM 725 O O . GLU A 1 91 ? -19.355 -3.885 23.212 1.00 93.81 91 GLU A O 1
ATOM 730 N N . GLY A 1 92 ? -18.634 -3.168 25.219 1.00 93.00 92 GLY A N 1
ATOM 731 C CA . GLY A 1 92 ? -17.735 -2.143 24.680 1.00 93.00 92 GLY A CA 1
ATOM 732 C C . GLY A 1 92 ? -16.642 -2.742 23.793 1.00 93.00 92 GLY A C 1
ATOM 733 O O . GLY A 1 92 ? -16.492 -2.349 22.640 1.00 93.00 92 GLY A O 1
ATOM 734 N N . THR A 1 93 ? -15.956 -3.779 24.283 1.00 91.44 93 THR A N 1
ATOM 735 C CA . THR A 1 93 ? -14.917 -4.481 23.509 1.00 91.44 93 THR A CA 1
ATOM 736 C C . THR A 1 93 ? -15.483 -5.074 22.214 1.00 91.44 93 THR A C 1
ATOM 738 O O . THR A 1 93 ? -14.846 -5.004 21.167 1.00 91.44 93 THR A O 1
ATOM 741 N N . MET A 1 94 ? -16.687 -5.652 22.259 1.00 92.75 94 MET A N 1
ATOM 742 C CA . MET A 1 94 ? -17.340 -6.218 21.077 1.00 92.75 94 MET A CA 1
ATOM 743 C C . MET A 1 94 ? -17.744 -5.134 20.071 1.00 92.75 94 MET A C 1
ATOM 745 O O . MET A 1 94 ? -17.627 -5.359 18.867 1.00 92.75 94 MET A O 1
ATOM 749 N N . SER A 1 95 ? -18.189 -3.965 20.544 1.00 93.25 95 SER A N 1
ATOM 750 C CA . SER A 1 95 ? -18.467 -2.811 19.684 1.00 93.25 95 SER A CA 1
ATOM 751 C C . SER A 1 95 ? -17.199 -2.335 18.981 1.00 93.25 95 SER A C 1
ATOM 753 O O . SER A 1 95 ? -17.209 -2.187 17.763 1.00 93.25 95 SER A O 1
ATOM 755 N N . ASP A 1 96 ? -16.093 -2.194 19.714 1.00 85.69 96 ASP A N 1
ATOM 756 C CA . ASP A 1 96 ? -14.809 -1.768 19.148 1.00 85.69 96 ASP A CA 1
ATOM 757 C C . ASP A 1 96 ? -14.304 -2.756 18.087 1.00 85.69 96 ASP A C 1
ATOM 759 O O . ASP A 1 96 ? -13.884 -2.355 17.001 1.00 85.69 96 ASP A O 1
ATOM 763 N N . VAL A 1 97 ? -14.388 -4.063 18.364 1.00 86.12 97 VAL A N 1
ATOM 764 C CA . VAL A 1 97 ? -14.022 -5.117 17.402 1.00 86.12 97 VAL A CA 1
ATOM 765 C C . VAL A 1 97 ? -14.927 -5.080 16.171 1.00 86.12 97 VAL A C 1
ATOM 767 O O . VAL A 1 97 ? -14.449 -5.239 15.047 1.00 86.12 97 VAL A O 1
ATOM 770 N N . LEU A 1 98 ? -16.230 -4.858 16.355 1.00 85.88 98 LEU A N 1
ATOM 771 C CA . LEU A 1 98 ? -17.179 -4.755 15.249 1.00 85.88 98 LEU A CA 1
ATOM 772 C C . LEU A 1 98 ? -16.898 -3.528 14.378 1.00 85.88 98 LEU A C 1
ATOM 774 O O . LEU A 1 98 ? -16.972 -3.625 13.153 1.00 85.88 98 LEU A O 1
ATOM 778 N N . ASP A 1 99 ? -16.578 -2.392 14.987 1.00 84.81 99 ASP A N 1
ATOM 779 C CA . ASP A 1 99 ? -16.279 -1.158 14.268 1.00 84.81 99 ASP A CA 1
ATOM 780 C C . ASP A 1 99 ? -14.950 -1.266 13.515 1.00 84.81 99 ASP A C 1
ATOM 782 O O . ASP A 1 99 ? -14.885 -0.904 12.340 1.00 84.81 99 ASP A O 1
ATOM 786 N N . GLN A 1 100 ? -13.934 -1.884 14.123 1.00 79.94 100 GLN A N 1
ATOM 787 C CA . GLN A 1 100 ? -12.693 -2.254 13.440 1.00 79.94 100 GLN A CA 1
ATOM 788 C C . GLN A 1 100 ? -12.956 -3.180 12.247 1.00 79.94 100 GLN A C 1
ATOM 790 O O . GLN A 1 100 ? -12.467 -2.927 11.147 1.00 79.94 100 GLN A O 1
ATOM 795 N N . PHE A 1 101 ? -13.766 -4.225 12.427 1.00 80.94 101 PHE A N 1
ATOM 796 C CA . PHE A 1 101 ? -14.099 -5.154 11.348 1.00 80.94 101 PHE A CA 1
ATOM 797 C C . PHE A 1 101 ? -14.853 -4.463 10.204 1.00 80.94 101 PHE A C 1
ATOM 799 O O . PHE A 1 101 ? -14.517 -4.656 9.037 1.00 80.94 101 PHE A O 1
ATOM 806 N N . LYS A 1 102 ? -15.842 -3.617 10.518 1.00 81.19 102 LYS A N 1
ATOM 807 C CA . LYS A 1 102 ? -16.574 -2.833 9.512 1.00 81.19 102 LYS A CA 1
ATOM 808 C C . LYS A 1 102 ? -15.655 -1.886 8.750 1.00 81.19 102 LYS A C 1
ATOM 810 O O . LYS A 1 102 ? -15.794 -1.800 7.535 1.00 81.19 102 LYS A O 1
ATOM 815 N N . ALA A 1 103 ? -14.734 -1.214 9.441 1.00 76.75 103 ALA A N 1
ATOM 816 C CA . ALA A 1 103 ? -13.769 -0.310 8.823 1.00 76.75 103 ALA A CA 1
ATOM 817 C C . ALA A 1 103 ? -12.835 -1.039 7.844 1.00 76.75 103 ALA A C 1
ATOM 819 O O . ALA A 1 103 ? -12.514 -0.496 6.790 1.00 76.75 103 ALA A O 1
ATOM 820 N N . VAL A 1 104 ? -12.441 -2.280 8.146 1.00 71.19 104 VAL A N 1
ATOM 821 C CA . VAL A 1 104 ? -11.696 -3.118 7.195 1.00 71.19 104 VAL A CA 1
ATOM 822 C C . VAL A 1 104 ? -12.584 -3.479 6.008 1.00 71.19 104 VAL A C 1
ATOM 824 O O . VAL A 1 104 ? -12.256 -3.152 4.874 1.00 71.19 104 VAL A O 1
ATOM 827 N N . VAL A 1 105 ? -13.742 -4.098 6.252 1.00 75.50 105 VAL A N 1
ATOM 828 C CA . VAL A 1 105 ? -14.616 -4.615 5.184 1.00 75.50 105 VAL A CA 1
ATOM 829 C C . VAL A 1 105 ? -15.098 -3.516 4.234 1.00 75.50 105 VAL A C 1
ATOM 831 O O . VAL A 1 105 ? -15.239 -3.771 3.042 1.00 75.50 105 VAL A O 1
ATOM 834 N N . SER A 1 106 ? -15.323 -2.290 4.718 1.00 74.06 106 SER A N 1
ATOM 835 C CA . SER A 1 106 ? -15.740 -1.172 3.861 1.00 74.06 106 SER A CA 1
ATOM 836 C C . SER A 1 106 ? -14.680 -0.735 2.850 1.00 74.06 106 SER A C 1
ATOM 838 O O . SER A 1 106 ? -15.033 -0.102 1.859 1.00 74.06 106 SER A O 1
ATOM 840 N N . ASN A 1 107 ? -13.408 -1.045 3.106 1.00 67.19 107 ASN A N 1
ATOM 841 C CA . ASN A 1 107 ? -12.267 -0.632 2.285 1.00 67.19 107 ASN A CA 1
ATOM 842 C C . ASN A 1 107 ? -11.598 -1.813 1.557 1.00 67.19 107 ASN A C 1
ATOM 844 O O . ASN A 1 107 ? -10.588 -1.629 0.891 1.00 67.19 107 ASN A O 1
ATOM 848 N N . VAL A 1 108 ? -12.153 -3.023 1.673 1.00 63.06 108 VAL A N 1
ATOM 849 C CA . VAL A 1 108 ? -11.637 -4.249 1.048 1.00 63.06 108 VAL A CA 1
ATOM 850 C C . VAL A 1 108 ? -12.285 -4.459 -0.323 1.00 63.06 108 VAL A C 1
ATOM 852 O O . VAL A 1 108 ? -13.507 -4.382 -0.470 1.00 63.06 108 VAL A O 1
ATOM 855 N N . THR A 1 109 ? -11.475 -4.760 -1.340 1.00 62.66 109 THR A N 1
ATOM 856 C CA . THR A 1 109 ? -11.957 -5.259 -2.639 1.00 62.66 109 THR A CA 1
ATOM 857 C C . THR A 1 109 ? -12.010 -6.792 -2.645 1.00 62.66 109 THR A C 1
ATOM 859 O O . THR A 1 109 ? -11.667 -7.434 -1.657 1.00 62.66 109 THR A O 1
ATOM 862 N N . LYS A 1 110 ? -12.434 -7.420 -3.754 1.00 59.72 110 LYS A N 1
ATOM 863 C CA . LYS A 1 110 ? -12.442 -8.892 -3.884 1.00 59.72 110 LYS A CA 1
ATOM 864 C C . LYS A 1 110 ? -11.067 -9.522 -3.598 1.00 59.72 110 LYS A C 1
ATOM 866 O O . LYS A 1 110 ? -11.026 -10.670 -3.159 1.00 59.72 110 LYS A O 1
ATOM 871 N N . ASP A 1 111 ? -9.994 -8.773 -3.840 1.00 57.09 111 ASP A N 1
ATOM 872 C CA . ASP A 1 111 ? -8.619 -9.255 -3.752 1.00 57.09 111 ASP A CA 1
ATOM 873 C C . ASP A 1 111 ? -7.899 -8.794 -2.466 1.00 57.09 111 ASP A C 1
ATOM 875 O O . ASP A 1 111 ? -6.812 -9.286 -2.176 1.00 57.09 111 ASP A O 1
ATOM 879 N N . SER A 1 112 ? -8.501 -7.911 -1.657 1.00 57.66 112 SER A N 1
ATOM 880 C CA . SER A 1 112 ? -7.833 -7.348 -0.474 1.00 57.66 112 SER A CA 1
ATOM 881 C C . SER A 1 112 ? -7.925 -8.279 0.749 1.00 57.66 112 SER A C 1
ATOM 883 O O . SER A 1 112 ? -8.975 -8.851 1.056 1.00 57.66 112 SER A O 1
ATOM 885 N N . GLU A 1 113 ? -6.825 -8.413 1.495 1.00 62.31 113 GLU A N 1
ATOM 886 C CA . GLU A 1 113 ? -6.803 -9.161 2.758 1.00 62.31 113 GLU A CA 1
ATOM 887 C C . GLU A 1 113 ? -7.588 -8.423 3.861 1.00 62.31 113 GLU A C 1
ATOM 889 O O . GLU A 1 113 ? -7.470 -7.208 4.030 1.00 62.31 113 GLU A O 1
ATOM 894 N N . VAL A 1 114 ? -8.367 -9.156 4.668 1.00 66.12 114 VAL A N 1
ATOM 895 C CA . VAL A 1 114 ? -9.159 -8.594 5.783 1.00 66.12 114 VAL A CA 1
ATOM 896 C C . VAL A 1 114 ? -8.267 -8.393 7.019 1.00 66.12 114 VAL A C 1
ATOM 898 O O . VAL A 1 114 ? -8.467 -9.013 8.064 1.00 66.12 114 VAL A O 1
ATOM 901 N N . ALA A 1 115 ? -7.243 -7.548 6.893 1.00 67.69 115 ALA A N 1
ATOM 902 C CA . ALA A 1 115 ? -6.312 -7.208 7.966 1.00 67.69 115 ALA A CA 1
ATOM 903 C C . ALA A 1 115 ? -6.107 -5.688 8.063 1.00 67.69 115 ALA A C 1
ATOM 905 O O . ALA A 1 115 ? -5.808 -5.026 7.068 1.00 67.69 115 ALA A O 1
ATOM 906 N N . LEU A 1 116 ? -6.228 -5.144 9.281 1.00 67.38 116 LEU A N 1
ATOM 907 C CA . LEU A 1 116 ? -5.890 -3.748 9.571 1.00 67.38 116 LEU A CA 1
ATOM 908 C C . LEU A 1 116 ? -4.393 -3.519 9.355 1.00 67.38 116 LEU A C 1
ATOM 910 O O . LEU A 1 116 ? -3.557 -4.221 9.936 1.00 67.38 116 LEU A O 1
ATOM 914 N N . ALA A 1 117 ? -4.048 -2.501 8.571 1.00 76.25 117 ALA A N 1
ATOM 915 C CA . ALA A 1 117 ? -2.677 -2.027 8.528 1.00 76.25 117 ALA A CA 1
ATOM 916 C C . ALA A 1 117 ? -2.377 -1.178 9.768 1.00 76.25 117 ALA A C 1
ATOM 918 O O . ALA A 1 117 ? -3.214 -0.453 10.292 1.00 76.25 117 ALA A O 1
ATOM 919 N N . ARG A 1 118 ? -1.141 -1.280 10.259 1.00 78.62 118 ARG A N 1
ATOM 920 C CA . ARG A 1 118 ? -0.653 -0.369 11.295 1.00 78.62 118 ARG A CA 1
ATOM 921 C C . ARG A 1 118 ? -0.284 0.968 10.660 1.00 78.62 118 ARG A C 1
ATOM 923 O O . ARG A 1 118 ? 0.542 0.970 9.741 1.00 78.62 118 ARG A O 1
ATOM 930 N N . ASP A 1 119 ? -0.771 2.056 11.247 1.00 78.81 119 ASP A N 1
ATOM 931 C CA . ASP A 1 119 ? -0.395 3.418 10.871 1.00 78.81 119 ASP A CA 1
ATOM 932 C C . ASP A 1 119 ? 1.113 3.653 10.973 1.00 78.81 119 ASP A C 1
ATOM 934 O O . ASP A 1 119 ? 1.832 3.077 11.809 1.00 78.81 119 ASP A O 1
ATOM 938 N N . SER A 1 120 ? 1.610 4.521 10.098 1.00 80.44 120 SER A N 1
ATOM 939 C CA . SER A 1 120 ? 3.012 4.893 10.051 1.00 80.44 120 SER A CA 1
ATOM 940 C C . SER A 1 120 ? 3.172 6.396 10.174 1.00 80.44 120 SER A C 1
ATOM 942 O O . SER A 1 120 ? 2.917 7.148 9.240 1.00 80.44 120 SER A O 1
ATOM 944 N N . VAL A 1 121 ? 3.790 6.825 11.273 1.00 82.31 121 VAL A N 1
ATOM 945 C CA . VAL A 1 121 ? 4.152 8.235 11.508 1.00 82.31 121 VAL A CA 1
ATOM 946 C C . VAL A 1 121 ? 4.974 8.838 10.354 1.00 82.31 121 VAL A C 1
ATOM 948 O O . VAL A 1 121 ? 4.970 10.048 10.158 1.00 82.31 121 VAL A O 1
ATOM 951 N N . ARG A 1 122 ? 5.708 8.013 9.591 1.00 80.00 122 ARG A N 1
ATOM 952 C CA . ARG A 1 122 ? 6.562 8.469 8.479 1.00 80.00 122 ARG A CA 1
ATOM 953 C C . ARG A 1 122 ? 5.952 8.294 7.095 1.00 80.00 122 ARG A C 1
ATOM 955 O O . ARG A 1 122 ? 6.362 9.004 6.186 1.00 80.00 122 ARG A O 1
ATOM 962 N N . PHE A 1 123 ? 5.065 7.319 6.925 1.00 77.69 123 PHE A N 1
ATOM 963 C CA . PHE A 1 123 ? 4.574 6.903 5.606 1.00 77.69 123 PHE A CA 1
ATOM 964 C C . PHE A 1 123 ? 3.071 7.137 5.434 1.00 77.69 123 PHE A C 1
ATOM 966 O O . PHE A 1 123 ? 2.544 6.816 4.378 1.00 77.69 123 PHE A O 1
ATOM 973 N N . GLY A 1 124 ? 2.409 7.713 6.439 1.00 81.44 124 GLY A N 1
ATOM 974 C CA . GLY A 1 124 ? 0.978 7.975 6.433 1.00 81.44 124 GLY A CA 1
ATOM 975 C C . GLY A 1 124 ? 0.159 6.847 7.052 1.00 81.44 124 GLY A C 1
ATOM 976 O O . GLY A 1 124 ? 0.695 5.846 7.547 1.00 81.44 124 GLY A O 1
ATOM 977 N N . ASP A 1 125 ? -1.147 7.061 7.018 1.00 81.06 125 ASP A N 1
ATOM 978 C CA . ASP A 1 125 ? -2.147 6.143 7.544 1.00 81.06 125 ASP A CA 1
ATOM 979 C C . ASP A 1 125 ? -2.596 5.202 6.422 1.00 81.06 125 ASP A C 1
ATOM 981 O O . ASP A 1 125 ? -2.755 5.624 5.274 1.00 81.06 125 ASP A O 1
ATOM 985 N N . TYR A 1 126 ? -2.767 3.923 6.753 1.00 80.69 126 TYR A N 1
ATOM 986 C CA . TYR A 1 126 ? -3.155 2.881 5.802 1.00 80.69 126 TYR A CA 1
ATOM 987 C C . TYR A 1 126 ? -4.350 2.131 6.369 1.00 80.69 126 TYR A C 1
ATOM 989 O O . TYR A 1 126 ? -4.295 1.632 7.491 1.00 80.69 126 TYR A O 1
ATOM 997 N N . THR A 1 127 ? -5.423 2.035 5.595 1.00 75.88 127 THR A N 1
ATOM 998 C CA . THR A 1 127 ? -6.666 1.393 6.030 1.00 75.88 127 THR A CA 1
ATOM 999 C C . THR A 1 127 ? -6.585 -0.128 5.975 1.00 75.88 127 THR A C 1
ATOM 1001 O O . THR A 1 127 ? -6.959 -0.799 6.941 1.00 75.88 127 THR A O 1
ATOM 1004 N N . VAL A 1 128 ? -6.055 -0.681 4.882 1.00 77.19 128 VAL A N 1
ATOM 1005 C CA . VAL A 1 128 ? -5.857 -2.127 4.703 1.00 77.19 128 VAL A CA 1
ATOM 1006 C C . VAL A 1 128 ? -4.389 -2.454 4.438 1.00 77.19 128 VAL A C 1
ATOM 1008 O O . VAL A 1 128 ? -3.604 -1.596 4.029 1.00 77.19 128 VAL A O 1
ATOM 1011 N N . LEU A 1 129 ? -3.990 -3.703 4.706 1.00 80.94 129 LEU A N 1
ATOM 1012 C CA . LEU A 1 129 ? -2.615 -4.156 4.458 1.00 80.94 129 LEU A CA 1
ATOM 1013 C C . LEU A 1 129 ? -2.217 -4.033 2.980 1.00 80.94 129 LEU A C 1
ATOM 1015 O O . LEU A 1 129 ? -1.074 -3.686 2.695 1.00 80.94 129 LEU A O 1
ATOM 1019 N N . ASP A 1 130 ? -3.176 -4.258 2.088 1.00 76.12 130 ASP A N 1
ATOM 1020 C CA . ASP A 1 130 ? -3.047 -4.132 0.637 1.00 76.12 130 ASP A CA 1
ATOM 1021 C C . ASP A 1 130 ? -2.511 -2.747 0.230 1.00 76.12 130 ASP A C 1
ATOM 1023 O O . ASP A 1 130 ? -1.428 -2.658 -0.339 1.00 76.12 130 ASP A O 1
ATOM 1027 N N . ASP A 1 131 ? -3.146 -1.658 0.687 1.00 77.75 131 ASP A N 1
ATOM 1028 C CA . ASP A 1 131 ? -2.703 -0.271 0.444 1.00 77.75 131 ASP A CA 1
ATOM 1029 C C . ASP A 1 131 ? -1.234 -0.046 0.832 1.00 77.75 131 ASP A C 1
ATOM 1031 O O . ASP A 1 131 ? -0.475 0.672 0.173 1.00 77.75 131 ASP A O 1
ATOM 1035 N N . ARG A 1 132 ? -0.820 -0.647 1.952 1.00 82.06 132 ARG A N 1
ATOM 1036 C CA . ARG A 1 132 ? 0.543 -0.507 2.460 1.00 82.06 132 ARG A CA 1
ATOM 1037 C C . ARG A 1 132 ? 1.540 -1.311 1.631 1.00 82.06 132 ARG A C 1
ATOM 1039 O O . ARG A 1 132 ? 2.683 -0.873 1.491 1.00 82.06 132 ARG A O 1
ATOM 1046 N N . LEU A 1 133 ? 1.141 -2.475 1.126 1.00 80.88 133 LEU A N 1
ATOM 1047 C CA . LEU A 1 133 ? 1.965 -3.286 0.235 1.00 80.88 133 LEU A CA 1
ATOM 1048 C C . LEU A 1 133 ? 2.072 -2.636 -1.143 1.00 80.88 133 LEU A C 1
ATOM 1050 O O . LEU A 1 133 ? 3.194 -2.442 -1.590 1.00 80.88 133 LEU A O 1
ATOM 1054 N N . GLU A 1 134 ? 0.974 -2.158 -1.723 1.00 79.88 134 GLU A N 1
ATOM 1055 C CA . GLU A 1 134 ? 0.946 -1.348 -2.952 1.00 79.88 134 GLU A CA 1
ATOM 1056 C C . GLU A 1 134 ? 1.891 -0.140 -2.854 1.00 79.88 134 GLU A C 1
ATOM 1058 O O . GLU A 1 134 ? 2.727 0.109 -3.729 1.00 79.88 134 GLU A O 1
ATOM 1063 N N . TYR A 1 135 ? 1.861 0.581 -1.728 1.00 79.62 135 TYR A N 1
ATOM 1064 C CA . TYR A 1 135 ? 2.803 1.675 -1.500 1.00 79.62 135 TYR A CA 1
ATOM 1065 C C . TYR A 1 135 ? 4.264 1.193 -1.490 1.00 79.62 135 TYR A C 1
ATOM 1067 O O . TYR A 1 135 ? 5.124 1.801 -2.134 1.00 79.62 135 TYR A O 1
ATOM 1075 N N . ILE A 1 136 ? 4.564 0.095 -0.789 1.00 81.31 136 ILE A N 1
ATOM 1076 C CA . ILE A 1 136 ? 5.913 -0.488 -0.750 1.00 81.31 136 ILE A CA 1
ATOM 1077 C C . ILE A 1 136 ? 6.352 -0.948 -2.145 1.00 81.31 136 ILE A C 1
ATOM 1079 O O . ILE A 1 136 ? 7.484 -0.673 -2.542 1.00 81.31 136 ILE A O 1
ATOM 1083 N N . GLU A 1 137 ? 5.474 -1.602 -2.896 1.00 77.56 137 GLU A N 1
ATOM 1084 C CA . GLU A 1 137 ? 5.722 -2.074 -4.254 1.00 77.56 137 GLU A CA 1
ATOM 1085 C C . GLU A 1 137 ? 6.013 -0.911 -5.198 1.00 77.56 137 GLU A C 1
ATOM 1087 O O . GLU A 1 137 ? 7.018 -0.949 -5.908 1.00 77.56 137 GLU A O 1
ATOM 1092 N N . SER A 1 138 ? 5.235 0.172 -5.132 1.00 76.19 138 SER A N 1
ATOM 1093 C CA . SER A 1 138 ? 5.487 1.382 -5.923 1.00 76.19 138 SER A CA 1
ATOM 1094 C C . SER A 1 138 ? 6.850 2.011 -5.606 1.00 76.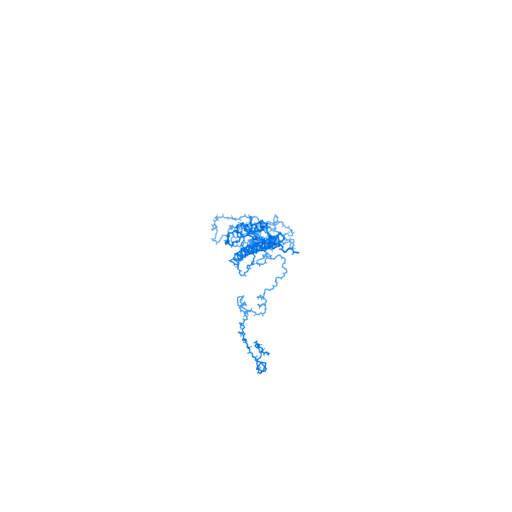19 138 SER A C 1
ATOM 1096 O O . SER A 1 138 ? 7.585 2.429 -6.507 1.00 76.19 138 SER A O 1
ATOM 1098 N N . TRP A 1 139 ? 7.243 2.025 -4.328 1.00 76.88 139 TRP A N 1
ATOM 1099 C CA . TRP A 1 139 ? 8.531 2.565 -3.907 1.00 76.88 139 TRP A CA 1
ATOM 1100 C C . TRP A 1 139 ? 9.694 1.688 -4.380 1.00 76.88 139 TRP A C 1
ATOM 1102 O O . TRP A 1 139 ? 10.691 2.210 -4.894 1.00 76.88 139 TRP A O 1
ATOM 1112 N N . LEU A 1 140 ? 9.560 0.364 -4.243 1.00 78.81 140 LEU A N 1
ATOM 1113 C CA . LEU A 1 140 ? 10.539 -0.613 -4.719 1.00 78.81 140 LEU A CA 1
ATOM 1114 C C . LEU A 1 140 ? 10.686 -0.537 -6.240 1.00 78.81 140 LEU A C 1
ATOM 1116 O O . LEU A 1 140 ? 11.810 -0.457 -6.731 1.00 78.81 140 LEU A O 1
ATOM 1120 N N . ALA A 1 141 ? 9.573 -0.465 -6.970 1.00 74.00 141 ALA A N 1
ATOM 1121 C CA . ALA A 1 141 ? 9.545 -0.324 -8.421 1.00 74.00 141 ALA A CA 1
ATOM 1122 C C . ALA A 1 141 ? 10.273 0.938 -8.909 1.00 74.00 141 ALA A C 1
ATOM 1124 O O . ALA A 1 141 ? 10.830 0.932 -10.005 1.00 74.00 141 ALA A O 1
ATOM 1125 N N . ALA A 1 142 ? 10.301 2.011 -8.116 1.00 74.44 142 ALA A N 1
ATOM 1126 C CA . ALA A 1 142 ? 10.975 3.256 -8.478 1.00 74.44 142 ALA A CA 1
ATOM 1127 C C . ALA A 1 142 ? 12.480 3.283 -8.152 1.00 74.44 142 ALA A C 1
ATOM 1129 O O . ALA A 1 142 ? 13.235 3.966 -8.846 1.00 74.44 142 ALA A O 1
ATOM 1130 N N . HIS A 1 143 ? 12.929 2.559 -7.121 1.00 78.94 143 HIS A N 1
ATOM 1131 C CA . HIS A 1 143 ? 14.281 2.731 -6.565 1.00 78.94 143 HIS A CA 1
ATOM 1132 C C . HIS A 1 143 ? 15.159 1.484 -6.606 1.00 78.94 143 HIS A C 1
ATOM 1134 O O . HIS A 1 143 ? 16.385 1.606 -6.607 1.00 78.94 143 HIS A O 1
ATOM 1140 N N . VAL A 1 144 ? 14.571 0.290 -6.610 1.00 82.38 144 VAL A N 1
ATOM 1141 C CA . VAL A 1 144 ? 15.335 -0.956 -6.630 1.00 82.38 144 VAL A CA 1
ATOM 1142 C C . VAL A 1 144 ? 15.560 -1.362 -8.083 1.00 82.38 144 VAL A C 1
ATOM 1144 O O . VAL A 1 144 ? 14.580 -1.526 -8.804 1.00 82.38 144 VAL A O 1
ATOM 1147 N N . PRO A 1 145 ? 16.815 -1.557 -8.535 1.00 82.31 145 PRO A N 1
ATOM 1148 C CA . PRO A 1 145 ? 17.123 -1.968 -9.906 1.00 82.31 145 PRO A CA 1
ATOM 1149 C C . PRO A 1 145 ? 16.813 -3.453 -10.156 1.00 82.31 145 PRO A C 1
ATOM 1151 O O . PRO A 1 145 ? 17.691 -4.256 -10.460 1.00 82.31 145 PRO A O 1
ATOM 1154 N N . ALA A 1 146 ? 15.555 -3.835 -9.962 1.00 71.69 146 ALA A N 1
ATOM 1155 C CA . ALA A 1 146 ? 15.036 -5.175 -10.159 1.00 71.69 146 ALA A CA 1
ATOM 1156 C C . ALA A 1 146 ? 13.650 -5.057 -10.807 1.00 71.69 146 ALA A C 1
ATOM 1158 O O . ALA A 1 146 ? 12.750 -4.445 -10.237 1.00 71.69 146 ALA A O 1
ATOM 1159 N N . GLY A 1 147 ? 13.484 -5.620 -12.007 1.00 71.56 147 GLY A N 1
ATOM 1160 C CA . GLY A 1 147 ? 12.189 -5.679 -12.695 1.00 71.56 147 GLY A CA 1
ATOM 1161 C C . GLY A 1 147 ? 12.227 -5.295 -14.172 1.00 71.56 147 GLY A C 1
ATOM 1162 O O . GLY A 1 147 ? 11.437 -5.839 -14.939 1.00 71.56 147 GLY A O 1
ATOM 1163 N N . PHE A 1 148 ? 13.153 -4.425 -14.593 1.00 85.44 148 PHE A N 1
ATOM 1164 C CA . PHE A 1 148 ? 13.352 -4.087 -16.004 1.00 85.44 148 PHE A CA 1
ATOM 1165 C C . PHE A 1 148 ? 14.797 -4.343 -16.433 1.00 85.44 148 PHE A C 1
ATOM 1167 O O . PHE A 1 148 ? 15.729 -3.823 -15.824 1.00 85.44 148 PHE A O 1
ATOM 1174 N N . HIS A 1 149 ? 14.986 -5.138 -17.484 1.00 87.44 149 HIS A N 1
ATOM 1175 C CA . HIS A 1 149 ? 16.303 -5.534 -17.975 1.00 87.44 149 HIS A CA 1
ATOM 1176 C C . HIS A 1 149 ? 16.500 -5.057 -19.407 1.00 87.44 149 HIS A C 1
ATOM 1178 O O . HIS A 1 149 ? 15.634 -5.245 -20.264 1.00 87.44 149 HIS A O 1
ATOM 1184 N N . VAL A 1 150 ? 17.668 -4.484 -19.673 1.00 90.75 150 VAL A N 1
ATOM 1185 C CA . VAL A 1 150 ? 18.089 -4.083 -21.013 1.00 90.75 150 VAL A CA 1
ATOM 1186 C C . VAL A 1 150 ? 19.406 -4.772 -21.326 1.00 90.75 150 VAL A C 1
ATOM 1188 O O . VAL A 1 150 ? 20.418 -4.526 -20.674 1.00 90.75 150 VAL A O 1
ATOM 1191 N N . SER A 1 151 ? 19.389 -5.660 -22.314 1.00 91.94 151 SER A N 1
ATOM 1192 C CA . SER A 1 151 ? 20.583 -6.299 -22.846 1.00 91.9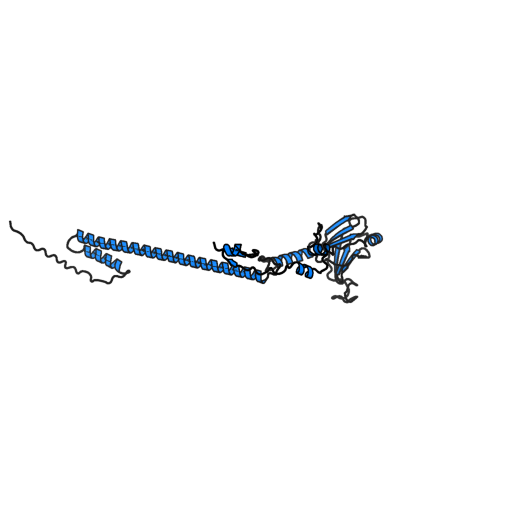4 151 SER A CA 1
ATOM 1193 C C . SER A 1 151 ? 21.129 -5.473 -24.003 1.00 91.94 151 SER A C 1
ATOM 1195 O O . SER A 1 151 ? 20.431 -5.224 -24.986 1.00 91.94 151 SER A O 1
ATOM 1197 N N . ILE A 1 152 ? 22.384 -5.050 -23.878 1.00 92.94 152 ILE A N 1
ATOM 1198 C CA . ILE A 1 152 ? 23.101 -4.290 -24.896 1.00 92.94 152 ILE A CA 1
ATOM 1199 C C . ILE A 1 152 ? 24.281 -5.121 -25.380 1.00 92.94 152 ILE A C 1
ATOM 1201 O O . ILE A 1 152 ? 25.242 -5.343 -24.636 1.00 92.94 152 ILE A O 1
ATOM 1205 N N . LYS A 1 153 ? 24.231 -5.540 -26.647 1.00 91.75 153 LYS A N 1
ATOM 1206 C CA . LYS A 1 153 ? 25.345 -6.202 -27.325 1.00 91.75 153 LYS A CA 1
ATOM 1207 C C . LYS A 1 153 ? 26.262 -5.131 -27.917 1.00 91.75 153 LYS A C 1
ATOM 1209 O O . LYS A 1 153 ? 26.052 -4.642 -29.024 1.00 91.75 153 LYS A O 1
ATOM 1214 N N . HIS A 1 154 ? 27.267 -4.726 -27.147 1.00 90.62 154 HIS A N 1
ATOM 1215 C CA . HIS A 1 154 ? 28.156 -3.617 -27.488 1.00 90.62 154 HIS A CA 1
ATOM 1216 C C . HIS A 1 154 ? 29.401 -4.038 -28.284 1.00 90.62 154 HIS A C 1
ATOM 1218 O O . HIS A 1 154 ? 30.024 -3.179 -28.909 1.00 90.62 154 HIS A O 1
ATOM 1224 N N . ASN A 1 155 ? 29.774 -5.325 -28.285 1.00 91.50 155 ASN A N 1
ATOM 1225 C CA . ASN A 1 155 ? 30.909 -5.876 -29.050 1.00 91.50 155 ASN A CA 1
ATOM 1226 C C . ASN A 1 155 ? 32.261 -5.175 -28.786 1.00 91.50 155 ASN A C 1
ATOM 1228 O O . ASN A 1 155 ? 33.075 -4.995 -29.692 1.00 91.50 155 ASN A O 1
ATOM 1232 N N . GLN A 1 156 ? 32.497 -4.718 -27.552 1.00 90.62 156 GLN A N 1
ATOM 1233 C CA . GLN A 1 156 ? 33.709 -3.957 -27.203 1.00 90.62 156 GLN A CA 1
ATOM 1234 C C . GLN A 1 156 ? 34.820 -4.844 -26.622 1.00 90.62 156 GLN A C 1
ATOM 1236 O O . GLN A 1 156 ? 35.906 -4.333 -26.349 1.00 90.62 156 GLN A O 1
ATOM 1241 N N . ASN A 1 157 ? 34.569 -6.147 -26.442 1.00 92.12 157 ASN A N 1
ATOM 1242 C CA . ASN A 1 157 ? 35.487 -7.113 -25.842 1.00 92.12 157 ASN A CA 1
ATOM 1243 C C . ASN A 1 157 ? 36.071 -6.617 -24.501 1.00 92.12 157 ASN A C 1
ATOM 1245 O O . ASN A 1 157 ? 37.283 -6.648 -24.273 1.00 92.12 157 ASN A O 1
ATOM 1249 N N . ARG A 1 158 ? 35.201 -6.053 -23.656 1.00 92.12 158 ARG A N 1
ATOM 1250 C CA . ARG A 1 158 ? 35.508 -5.511 -22.325 1.00 92.12 158 ARG A CA 1
ATOM 1251 C C . ARG A 1 158 ? 34.235 -5.451 -21.481 1.00 92.12 158 ARG A C 1
ATOM 1253 O O . ARG A 1 158 ? 33.141 -5.466 -22.020 1.00 92.12 158 ARG A O 1
ATOM 1260 N N . GLN A 1 159 ? 34.375 -5.255 -20.175 1.00 92.31 159 GLN A N 1
ATOM 1261 C CA . GLN A 1 159 ? 33.251 -5.059 -19.250 1.00 92.31 159 GLN A CA 1
ATOM 1262 C C . GLN A 1 159 ? 33.142 -3.569 -18.863 1.00 92.31 159 GLN A C 1
ATOM 1264 O O . GLN A 1 159 ? 33.739 -3.145 -17.869 1.00 92.31 159 GLN A O 1
ATOM 1269 N N . PRO A 1 160 ? 32.482 -2.720 -19.679 1.00 91.75 160 PRO A N 1
ATOM 1270 C CA . PRO A 1 160 ? 32.451 -1.277 -19.455 1.00 91.75 160 PRO A CA 1
ATOM 1271 C C . PRO A 1 160 ? 31.504 -0.897 -18.321 1.00 91.75 160 PRO A C 1
ATOM 1273 O O . PRO A 1 160 ? 30.356 -1.334 -18.319 1.00 91.75 160 PRO A O 1
ATOM 1276 N N . LYS A 1 161 ? 31.918 -0.001 -17.418 1.00 92.44 161 LYS A N 1
ATOM 1277 C CA . LYS A 1 161 ? 30.996 0.604 -16.446 1.00 92.44 161 LYS A CA 1
ATOM 1278 C C . LYS A 1 161 ? 29.868 1.323 -17.191 1.00 92.44 161 LYS A C 1
ATOM 1280 O O . LYS A 1 161 ? 30.148 2.144 -18.059 1.00 92.44 161 LYS A O 1
ATOM 1285 N N . VAL A 1 162 ? 28.625 1.046 -16.805 1.00 94.25 162 VAL A N 1
ATOM 1286 C CA . VAL A 1 162 ? 27.445 1.666 -17.416 1.00 94.25 162 VAL A CA 1
ATOM 1287 C C . VAL A 1 162 ? 26.891 2.758 -16.508 1.00 94.25 162 VAL A C 1
ATOM 1289 O O . VAL A 1 162 ? 26.800 2.581 -15.291 1.00 94.25 162 VAL A O 1
ATOM 1292 N N . VAL A 1 163 ? 26.517 3.886 -17.102 1.00 95.31 163 VAL A N 1
ATOM 1293 C CA . VAL A 1 163 ? 25.726 4.943 -16.468 1.00 95.31 163 VAL A CA 1
ATOM 1294 C C . VAL A 1 163 ? 24.452 5.137 -17.278 1.00 95.31 163 VAL A C 1
ATOM 1296 O O . VAL A 1 163 ? 24.488 5.143 -18.508 1.00 95.31 163 VAL A O 1
ATOM 1299 N N . VAL A 1 164 ? 23.320 5.277 -16.590 1.00 95.62 164 VAL A N 1
ATOM 1300 C CA . VAL A 1 164 ? 22.009 5.408 -17.231 1.00 95.62 164 VAL A CA 1
ATOM 1301 C C . VAL A 1 164 ? 21.397 6.755 -16.894 1.00 95.62 164 VAL A C 1
ATOM 1303 O O . VAL A 1 164 ? 21.311 7.135 -15.725 1.00 95.62 164 VAL A O 1
ATOM 1306 N N . HIS A 1 165 ? 20.951 7.461 -17.927 1.00 95.25 165 HIS A N 1
ATOM 1307 C CA . HIS A 1 165 ? 20.237 8.724 -17.808 1.00 95.25 165 HIS A CA 1
ATOM 1308 C C . HIS A 1 165 ? 18.815 8.567 -18.331 1.00 95.25 165 HIS A C 1
ATOM 1310 O O . HIS A 1 165 ? 18.607 8.011 -19.407 1.00 95.25 165 HIS A O 1
ATOM 1316 N N . TYR A 1 166 ? 17.855 9.081 -17.572 1.00 94.19 166 TYR A N 1
ATOM 1317 C CA . TYR A 1 166 ? 16.464 9.215 -17.978 1.00 94.19 166 TYR A CA 1
ATOM 1318 C C . TYR A 1 166 ? 16.142 10.685 -18.200 1.00 94.19 166 TYR A C 1
ATOM 1320 O O . TYR A 1 166 ? 16.555 11.529 -17.402 1.00 94.19 166 TYR A O 1
ATOM 1328 N N . TYR A 1 167 ? 15.400 10.977 -19.259 1.00 92.81 167 TYR A N 1
ATOM 1329 C CA . TYR A 1 167 ? 14.862 12.304 -19.530 1.00 92.81 167 TYR A CA 1
ATOM 1330 C C . TYR A 1 167 ? 13.629 12.209 -20.429 1.00 92.81 167 TYR A C 1
ATOM 1332 O O . TYR A 1 167 ? 13.414 11.230 -21.151 1.00 92.81 167 TYR A O 1
ATOM 1340 N N . GLU A 1 168 ? 12.808 13.250 -20.369 1.00 91.88 168 GLU A N 1
ATOM 1341 C CA . GLU A 1 168 ? 11.566 13.375 -21.122 1.00 91.88 168 GLU A CA 1
ATOM 1342 C C . GLU A 1 168 ? 11.651 14.534 -22.114 1.00 91.88 168 GLU A C 1
ATOM 1344 O O . GLU A 1 168 ? 12.342 15.525 -21.870 1.00 91.88 168 GLU A O 1
ATOM 1349 N N . TYR A 1 169 ? 10.918 14.418 -23.221 1.00 87.88 169 TYR A N 1
ATOM 1350 C CA . TYR A 1 169 ? 10.832 15.420 -24.285 1.00 87.88 169 TYR A CA 1
ATOM 1351 C C . TYR A 1 169 ? 12.202 15.794 -24.868 1.00 87.88 169 TYR A C 1
ATOM 1353 O O . TYR A 1 169 ? 12.483 16.955 -25.155 1.00 87.88 169 TYR A O 1
ATOM 1361 N N . ALA A 1 170 ? 13.060 14.793 -25.077 1.00 87.12 170 ALA A N 1
ATOM 1362 C CA . ALA A 1 170 ? 14.275 14.974 -25.861 1.00 87.12 170 ALA A CA 1
ATOM 1363 C C . ALA A 1 170 ? 13.940 15.530 -27.250 1.00 87.12 170 ALA A C 1
ATOM 1365 O O . ALA A 1 170 ? 12.868 15.259 -27.797 1.00 87.12 170 ALA A O 1
ATOM 1366 N N . ILE A 1 171 ? 14.864 16.283 -27.841 1.00 85.25 171 ILE A N 1
ATOM 1367 C CA . ILE A 1 171 ? 14.629 16.901 -29.146 1.00 85.25 171 ILE A CA 1
ATOM 1368 C C . ILE A 1 171 ? 14.259 15.841 -30.200 1.00 85.25 171 ILE A C 1
ATOM 1370 O O . ILE A 1 171 ? 14.989 14.875 -30.413 1.00 85.25 171 ILE A O 1
ATOM 1374 N N . GLY A 1 172 ? 13.109 16.013 -30.852 1.00 83.50 172 GLY A N 1
ATOM 1375 C CA . GLY A 1 172 ? 12.582 15.067 -31.838 1.00 83.50 172 GLY A CA 1
ATOM 1376 C C . GLY A 1 172 ? 11.733 13.930 -31.258 1.00 83.50 172 GLY A C 1
ATOM 1377 O O . GLY A 1 172 ? 11.286 13.080 -32.025 1.00 83.50 172 GLY A O 1
ATOM 1378 N N . THR A 1 173 ? 11.487 13.910 -29.945 1.00 85.69 173 THR A N 1
ATOM 1379 C CA . THR A 1 173 ? 10.600 12.934 -29.275 1.00 85.69 173 THR A CA 1
ATOM 1380 C C . THR A 1 173 ? 9.258 13.541 -28.852 1.00 85.69 173 THR A C 1
ATOM 1382 O O . THR A 1 173 ? 8.397 12.854 -28.303 1.00 85.69 173 THR A O 1
ATOM 1385 N N . GLU A 1 174 ? 9.039 14.834 -29.109 1.00 85.38 174 GLU A N 1
ATOM 1386 C CA . GLU A 1 174 ? 7.799 15.513 -28.748 1.00 85.38 174 GLU A CA 1
ATOM 1387 C C . GLU A 1 174 ? 6.607 15.010 -29.587 1.00 85.38 174 GLU A C 1
ATOM 1389 O O . GLU A 1 174 ? 6.662 14.936 -30.816 1.00 85.38 174 GLU A O 1
ATOM 1394 N N . ALA A 1 175 ? 5.484 14.717 -28.923 1.00 82.12 175 ALA A N 1
ATOM 1395 C CA . ALA A 1 175 ? 4.327 14.046 -29.529 1.00 82.12 175 ALA A CA 1
ATOM 1396 C C . ALA A 1 175 ? 3.675 14.793 -30.712 1.00 82.12 175 ALA A C 1
ATOM 1398 O O . ALA A 1 175 ? 3.007 14.170 -31.539 1.00 82.12 175 ALA A O 1
ATOM 1399 N N . HIS A 1 176 ? 3.844 16.116 -30.802 1.00 83.81 176 HIS A N 1
ATOM 1400 C CA . HIS A 1 176 ? 3.265 16.947 -31.864 1.00 83.81 176 HIS A CA 1
ATOM 1401 C C . HIS A 1 176 ? 4.325 17.652 -32.719 1.00 83.81 176 HIS A C 1
ATOM 1403 O O . HIS A 1 176 ? 4.016 18.601 -33.440 1.00 83.81 176 HIS A O 1
ATOM 1409 N N . GLY A 1 177 ? 5.556 17.139 -32.698 1.00 81.38 177 GLY A N 1
ATOM 1410 C CA . GLY A 1 177 ? 6.670 17.660 -33.475 1.00 81.38 177 GLY A CA 1
ATOM 1411 C C . GLY A 1 177 ? 7.554 18.630 -32.697 1.00 81.38 177 GLY A C 1
ATOM 1412 O O . GLY A 1 177 ? 7.343 18.928 -31.526 1.00 81.38 177 GLY A O 1
ATOM 1413 N N . LEU A 1 178 ? 8.594 19.108 -33.371 1.00 85.94 178 LEU A N 1
ATOM 1414 C CA . LEU A 1 178 ? 9.671 19.866 -32.743 1.00 85.94 178 LEU A CA 1
ATOM 1415 C C . LEU A 1 178 ? 9.152 21.100 -31.983 1.00 85.94 178 LEU A C 1
ATOM 1417 O O . LEU A 1 178 ? 8.501 21.967 -32.568 1.00 85.94 178 LEU A O 1
ATOM 1421 N N . GLY A 1 179 ? 9.491 21.201 -30.696 1.00 80.31 179 GLY A N 1
ATOM 1422 C CA . GLY A 1 179 ? 9.157 22.357 -29.859 1.00 80.31 179 GLY A CA 1
ATOM 1423 C C . GLY A 1 179 ? 7.724 22.392 -29.336 1.00 80.31 179 GLY A C 1
ATOM 1424 O O . GLY A 1 179 ? 7.322 23.404 -28.764 1.00 80.31 179 GLY A O 1
ATOM 1425 N N . THR A 1 180 ? 6.955 21.311 -29.489 1.00 82.88 180 THR A N 1
ATOM 1426 C CA . THR A 1 180 ? 5.606 21.198 -28.909 1.00 82.88 180 THR A CA 1
ATOM 1427 C C . THR A 1 180 ? 5.599 20.608 -27.499 1.00 82.88 180 THR A C 1
ATOM 1429 O O . THR A 1 180 ? 4.539 20.231 -26.999 1.00 82.88 180 THR A O 1
ATOM 1432 N N . GLY A 1 181 ? 6.766 20.450 -26.873 1.00 77.94 181 GLY A N 1
ATOM 1433 C CA . GLY A 1 181 ? 6.876 19.971 -25.501 1.00 77.94 181 GLY A CA 1
ATOM 1434 C C . GLY A 1 181 ? 6.276 20.966 -24.495 1.00 77.94 181 GLY A C 1
ATOM 1435 O O . GLY A 1 181 ? 6.233 22.170 -24.762 1.00 77.94 181 GLY A O 1
ATOM 1436 N N . PRO A 1 182 ? 5.852 20.500 -23.307 1.00 79.12 182 PRO A N 1
ATOM 1437 C CA . PRO A 1 182 ? 5.243 21.347 -22.275 1.00 79.12 182 PRO A CA 1
ATOM 1438 C C . PRO A 1 182 ? 6.157 22.480 -21.778 1.00 79.12 182 PRO A C 1
ATOM 1440 O O . PRO A 1 182 ? 5.667 23.466 -21.231 1.00 79.12 182 PRO A O 1
ATOM 1443 N N . TYR A 1 183 ? 7.470 22.365 -21.997 1.00 78.19 183 TYR A N 1
ATOM 1444 C CA . TYR A 1 183 ? 8.480 23.344 -21.585 1.00 78.19 183 TYR A CA 1
ATOM 1445 C C . TYR A 1 183 ? 9.264 23.941 -22.767 1.00 78.19 183 TYR A C 1
ATOM 1447 O O . TYR A 1 183 ? 10.313 24.551 -22.572 1.00 78.19 183 TYR A O 1
ATOM 1455 N N . GLY A 1 184 ? 8.747 23.806 -23.993 1.00 76.56 184 GLY A N 1
ATOM 1456 C CA . GLY A 1 184 ? 9.397 24.299 -25.207 1.00 76.56 184 GLY A CA 1
ATOM 1457 C C . GLY A 1 184 ? 10.395 23.301 -25.795 1.00 76.56 184 GLY A C 1
ATOM 1458 O O . GLY A 1 184 ? 10.096 22.114 -25.894 1.00 76.56 184 GLY A O 1
ATOM 1459 N N . LEU A 1 185 ? 11.551 23.800 -26.246 1.00 77.69 185 LEU A N 1
ATOM 1460 C CA . LEU A 1 185 ? 12.606 22.987 -26.855 1.00 77.69 185 LEU A CA 1
ATOM 1461 C C . LEU A 1 185 ? 13.580 22.473 -25.796 1.00 77.69 185 LEU A C 1
ATOM 1463 O O . LEU A 1 185 ? 14.211 23.273 -25.104 1.00 77.69 185 LEU A O 1
ATOM 1467 N N . GLY A 1 186 ? 13.777 21.157 -25.765 1.00 73.25 186 GLY A N 1
ATOM 1468 C CA . GLY A 1 186 ? 14.815 20.514 -24.966 1.00 73.25 186 GLY A CA 1
ATOM 1469 C C . GLY A 1 186 ? 14.283 19.580 -23.885 1.00 73.25 186 GLY A C 1
ATOM 1470 O O . GLY A 1 186 ? 13.082 19.461 -23.661 1.00 73.25 186 GLY A O 1
ATOM 1471 N N . GLU A 1 187 ? 15.229 18.910 -23.234 1.00 81.44 187 GLU A N 1
ATOM 1472 C CA . GLU A 1 187 ? 14.972 17.863 -22.250 1.00 81.44 187 GLU A CA 1
ATOM 1473 C C . GLU A 1 187 ? 14.426 18.426 -20.931 1.00 81.44 187 GLU A C 1
ATOM 1475 O O . GLU A 1 187 ? 14.825 19.495 -20.463 1.00 81.44 187 GLU A O 1
ATOM 1480 N N . THR A 1 188 ? 13.546 17.657 -20.296 1.00 81.75 188 THR A N 1
ATOM 1481 C CA . THR A 1 188 ? 13.070 17.880 -18.927 1.00 81.75 188 THR A CA 1
ATOM 1482 C C . THR A 1 188 ? 13.159 16.588 -18.113 1.00 81.75 188 THR A C 1
ATOM 1484 O O . THR A 1 188 ? 13.427 15.513 -18.653 1.00 81.75 188 THR A O 1
ATOM 1487 N N . SER A 1 189 ? 12.937 16.685 -16.799 1.00 81.19 189 SER A N 1
ATOM 1488 C CA . SER A 1 189 ? 12.940 15.540 -15.873 1.00 81.19 189 SER A CA 1
ATOM 1489 C C . SER A 1 189 ? 14.216 14.687 -15.956 1.00 81.19 189 SER A C 1
ATOM 1491 O O . SER A 1 189 ? 14.171 13.464 -15.819 1.00 81.19 189 SER A O 1
ATOM 1493 N N . THR A 1 190 ? 15.362 15.334 -16.196 1.00 88.38 190 THR A N 1
ATOM 1494 C CA . THR A 1 190 ? 16.652 14.663 -16.356 1.00 88.38 190 THR A CA 1
ATOM 1495 C C . THR A 1 190 ? 17.163 14.135 -15.022 1.00 88.38 190 THR A C 1
ATOM 1497 O O . THR A 1 190 ? 17.370 14.895 -14.074 1.00 88.38 190 THR A O 1
ATOM 1500 N N . GLN A 1 191 ? 17.428 12.835 -14.960 1.00 91.44 191 GLN A N 1
ATOM 1501 C CA . GLN A 1 191 ? 17.958 12.182 -13.768 1.00 91.44 191 GLN A CA 1
ATOM 1502 C C . GLN A 1 191 ? 18.868 11.008 -14.123 1.00 91.44 191 GLN A C 1
ATOM 1504 O O . GLN A 1 191 ? 18.691 10.328 -15.134 1.00 91.44 191 GLN A O 1
ATOM 1509 N N . THR A 1 192 ? 19.863 10.767 -13.272 1.00 94.06 192 THR A N 1
ATOM 1510 C CA . THR A 1 192 ? 20.715 9.577 -13.356 1.00 94.06 192 THR A CA 1
ATOM 1511 C C . THR A 1 192 ? 20.046 8.444 -12.594 1.00 94.06 192 THR A C 1
ATOM 1513 O O . THR A 1 192 ? 19.747 8.590 -11.409 1.00 94.06 192 THR A O 1
ATOM 1516 N N . ILE A 1 193 ? 19.830 7.318 -13.265 1.00 92.06 193 ILE A N 1
ATOM 1517 C CA . ILE A 1 193 ? 19.123 6.172 -12.699 1.00 92.06 193 ILE A CA 1
ATOM 1518 C C . ILE A 1 193 ? 20.119 5.213 -12.058 1.00 92.06 193 ILE A C 1
ATOM 1520 O O . ILE A 1 193 ? 21.140 4.849 -12.649 1.00 92.06 193 ILE A O 1
ATOM 1524 N N . SER A 1 194 ? 19.812 4.785 -10.835 1.00 89.38 194 SER A N 1
ATOM 1525 C CA . SER A 1 194 ? 20.531 3.692 -10.193 1.00 89.38 194 SER A CA 1
ATOM 1526 C C . SER A 1 194 ? 20.299 2.403 -10.978 1.00 89.38 194 SER A C 1
ATOM 1528 O O . SER A 1 194 ? 19.162 1.986 -11.178 1.00 89.38 194 SER A O 1
ATOM 1530 N N . CYS A 1 195 ? 21.384 1.771 -11.412 1.00 90.81 195 CYS A N 1
ATOM 1531 C CA . CYS A 1 195 ? 21.356 0.516 -12.149 1.00 90.81 195 CYS A CA 1
ATOM 1532 C C . CYS A 1 195 ? 22.351 -0.476 -11.546 1.00 90.81 195 CYS A C 1
ATOM 1534 O O . CYS A 1 195 ? 23.340 -0.082 -10.919 1.00 90.81 195 CYS A O 1
ATOM 1536 N N . THR A 1 196 ? 22.091 -1.762 -11.748 1.00 92.00 196 THR A N 1
ATOM 1537 C CA . THR A 1 196 ? 23.095 -2.816 -11.574 1.00 92.00 196 THR A CA 1
ATOM 1538 C C . THR A 1 196 ? 23.387 -3.419 -12.938 1.00 92.00 196 THR A C 1
ATOM 1540 O O . THR A 1 196 ? 22.501 -3.486 -13.788 1.00 92.00 196 THR A O 1
ATOM 1543 N N . VAL A 1 197 ? 24.639 -3.804 -13.176 1.00 92.00 197 VAL A N 1
ATOM 1544 C CA . VAL A 1 197 ? 25.053 -4.357 -14.467 1.00 92.00 197 VAL A CA 1
ATOM 1545 C C . VAL A 1 197 ? 25.692 -5.709 -14.266 1.00 92.00 197 VAL A C 1
ATOM 1547 O O . VAL A 1 197 ? 26.655 -5.836 -13.510 1.00 92.00 197 VAL A O 1
ATOM 1550 N N . ASP A 1 198 ? 25.168 -6.679 -14.999 1.00 90.88 198 ASP A N 1
ATOM 1551 C CA . ASP A 1 198 ? 25.699 -8.024 -15.107 1.00 90.88 198 ASP A CA 1
ATOM 1552 C C . ASP A 1 198 ? 26.254 -8.221 -16.519 1.00 90.88 198 ASP A C 1
ATOM 1554 O O . ASP A 1 198 ? 25.611 -7.886 -17.514 1.00 90.88 198 ASP A O 1
ATOM 1558 N N . TYR A 1 199 ? 27.457 -8.776 -16.631 1.00 89.12 199 TYR A N 1
ATOM 1559 C CA . TYR A 1 199 ? 28.063 -9.074 -17.929 1.00 89.12 199 TYR A CA 1
ATOM 1560 C C . TYR A 1 199 ? 27.893 -10.556 -18.218 1.00 89.12 199 TYR A C 1
ATOM 1562 O O . TYR A 1 199 ? 28.425 -11.404 -17.500 1.00 89.12 199 TYR A O 1
ATOM 1570 N N . ARG A 1 200 ? 27.140 -10.873 -19.273 1.00 85.06 200 ARG A N 1
ATOM 1571 C CA . ARG A 1 200 ? 26.975 -12.260 -19.731 1.00 85.06 200 ARG A CA 1
ATOM 1572 C C . ARG A 1 200 ? 28.251 -12.769 -20.399 1.00 85.06 200 ARG A C 1
ATOM 1574 O O . ARG A 1 200 ? 28.615 -13.931 -20.249 1.00 85.06 200 ARG A O 1
ATOM 1581 N N . ASP A 1 201 ? 28.888 -11.886 -21.154 1.00 89.31 201 ASP A N 1
ATOM 1582 C CA . ASP A 1 201 ? 30.156 -12.068 -21.845 1.00 89.31 201 ASP A CA 1
ATOM 1583 C C . ASP A 1 201 ? 30.837 -10.695 -22.000 1.00 89.31 201 ASP A C 1
ATOM 1585 O O . ASP A 1 201 ? 30.264 -9.670 -21.627 1.00 89.31 201 ASP A O 1
ATOM 1589 N N . ASP A 1 202 ? 32.051 -10.662 -22.553 1.00 91.25 202 ASP A N 1
ATOM 1590 C CA . ASP A 1 202 ? 32.824 -9.424 -22.757 1.00 91.25 202 ASP A CA 1
ATOM 1591 C C . ASP A 1 202 ? 32.223 -8.479 -23.816 1.00 91.25 202 ASP A C 1
ATOM 1593 O O . ASP A 1 202 ? 32.749 -7.395 -24.065 1.00 91.25 202 ASP A O 1
ATOM 1597 N N . ASP A 1 203 ? 31.131 -8.872 -24.465 1.00 89.94 203 ASP A N 1
ATOM 1598 C CA . ASP A 1 203 ? 30.484 -8.107 -25.525 1.00 89.94 203 ASP A CA 1
ATOM 1599 C C . ASP A 1 203 ? 29.047 -7.702 -25.175 1.00 89.94 203 ASP A C 1
ATOM 1601 O O . ASP A 1 203 ? 28.426 -6.978 -25.957 1.00 89.94 203 ASP A O 1
ATOM 1605 N N . THR A 1 204 ? 28.511 -8.160 -24.039 1.00 89.50 204 THR A N 1
ATOM 1606 C CA . THR A 1 204 ? 27.103 -7.996 -23.664 1.00 89.50 204 THR A CA 1
ATOM 1607 C C . THR A 1 204 ? 26.965 -7.530 -22.223 1.00 89.50 204 THR A C 1
ATOM 1609 O O . THR A 1 204 ? 27.293 -8.259 -21.284 1.00 89.50 204 THR A O 1
ATOM 1612 N N . ALA A 1 205 ? 26.371 -6.351 -22.053 1.00 91.94 205 ALA A N 1
ATOM 1613 C CA . ALA A 1 205 ? 25.974 -5.824 -20.755 1.00 91.94 205 ALA A CA 1
ATOM 1614 C C . ALA A 1 205 ? 24.465 -6.015 -20.559 1.00 91.94 205 ALA A C 1
ATOM 1616 O O . ALA A 1 205 ? 23.669 -5.592 -21.396 1.00 91.94 205 ALA A O 1
ATOM 1617 N N . VAL A 1 206 ? 24.069 -6.648 -19.457 1.00 92.00 206 VAL A N 1
ATOM 1618 C CA . VAL A 1 206 ? 22.681 -6.742 -18.996 1.00 92.00 206 VAL A CA 1
ATOM 1619 C C . VAL A 1 206 ? 22.504 -5.719 -17.887 1.00 92.00 206 VAL A C 1
ATOM 1621 O O . VAL A 1 206 ? 23.116 -5.816 -16.828 1.00 92.00 206 VAL A O 1
ATOM 1624 N N . ILE A 1 207 ? 21.701 -4.700 -18.158 1.00 93.38 207 ILE A N 1
ATOM 1625 C CA . ILE A 1 207 ? 21.506 -3.557 -17.275 1.00 93.38 207 ILE A CA 1
ATOM 1626 C C . ILE A 1 207 ? 20.147 -3.714 -16.612 1.00 93.38 207 ILE A C 1
ATOM 1628 O O . ILE A 1 207 ? 19.116 -3.698 -17.286 1.00 93.38 207 ILE A O 1
ATOM 1632 N N . ASN A 1 208 ? 20.152 -3.865 -15.292 1.00 90.50 208 ASN A N 1
ATOM 1633 C CA . ASN A 1 208 ? 18.946 -3.955 -14.487 1.00 90.50 208 ASN A CA 1
ATOM 1634 C C . ASN A 1 208 ? 18.572 -2.561 -13.984 1.00 90.50 208 ASN A C 1
ATOM 1636 O O . ASN A 1 208 ? 19.398 -1.834 -13.419 1.00 90.50 208 ASN A O 1
ATOM 1640 N N . LEU A 1 209 ? 17.315 -2.201 -14.198 1.00 90.19 209 LEU A N 1
ATOM 1641 C CA . LEU A 1 209 ? 16.732 -0.909 -13.886 1.00 90.19 209 LEU A CA 1
ATOM 1642 C C . LEU A 1 209 ? 15.479 -1.081 -13.024 1.00 90.19 209 LEU A C 1
ATOM 1644 O O . LEU A 1 209 ? 14.844 -2.143 -13.052 1.00 90.19 209 LEU A O 1
ATOM 1648 N N . PRO A 1 210 ? 15.102 -0.033 -12.273 1.00 88.75 210 PRO A N 1
ATOM 1649 C CA . PRO A 1 210 ? 13.824 -0.016 -11.586 1.00 88.75 210 PRO A CA 1
ATOM 1650 C C . PRO A 1 210 ? 12.661 -0.102 -12.577 1.00 88.75 210 PRO A C 1
ATOM 1652 O O . PRO A 1 210 ? 12.698 0.498 -13.656 1.00 88.75 210 PRO A O 1
ATOM 1655 N N . LEU A 1 211 ? 11.618 -0.839 -12.194 1.00 82.50 211 LEU A N 1
ATOM 1656 C CA . LEU A 1 211 ? 10.436 -1.099 -13.017 1.00 82.50 211 LEU A CA 1
ATOM 1657 C C . LEU A 1 211 ? 9.710 0.185 -13.458 1.00 82.50 211 LEU A C 1
ATOM 1659 O O . LEU A 1 211 ? 9.140 0.217 -14.545 1.00 82.50 211 LEU A O 1
ATOM 1663 N N . ALA A 1 212 ? 9.780 1.264 -12.674 1.00 82.38 212 ALA A N 1
ATOM 1664 C CA . ALA A 1 212 ? 9.186 2.557 -13.025 1.00 82.38 212 ALA A CA 1
ATOM 1665 C C . ALA A 1 212 ? 9.741 3.158 -14.334 1.00 82.38 212 ALA A C 1
ATOM 1667 O O . ALA A 1 212 ? 9.081 3.988 -14.958 1.00 82.38 212 ALA A O 1
ATOM 1668 N N . TYR A 1 213 ? 10.936 2.729 -14.759 1.00 87.75 213 TYR A N 1
ATOM 1669 C CA . TYR A 1 213 ? 11.589 3.160 -15.998 1.00 87.75 213 TYR A CA 1
ATOM 1670 C C . TYR A 1 213 ? 11.449 2.146 -17.138 1.00 87.75 213 TYR A C 1
ATOM 1672 O O . TYR A 1 213 ? 12.159 2.252 -18.136 1.00 87.75 213 TYR A O 1
ATOM 1680 N N . ALA A 1 214 ? 10.564 1.155 -17.011 1.00 87.06 214 ALA A N 1
ATOM 1681 C CA . ALA A 1 214 ? 10.300 0.212 -18.087 1.00 87.06 214 ALA A CA 1
ATOM 1682 C C . ALA A 1 214 ? 9.720 0.936 -19.313 1.00 87.06 214 ALA A C 1
ATOM 1684 O O . ALA A 1 214 ? 8.686 1.600 -19.227 1.00 87.06 214 ALA A O 1
ATOM 1685 N N . LEU A 1 215 ? 10.394 0.793 -20.455 1.00 88.19 215 LEU A N 1
ATOM 1686 C CA . LEU A 1 215 ? 9.998 1.360 -21.746 1.00 88.19 215 LEU A CA 1
ATOM 1687 C C . LEU A 1 215 ? 9.842 0.242 -22.781 1.00 88.19 215 LEU A C 1
ATOM 1689 O O . LEU A 1 215 ? 10.566 -0.753 -22.738 1.00 88.19 215 LEU A O 1
ATOM 1693 N N . THR A 1 216 ? 8.928 0.426 -23.733 1.00 87.00 216 THR A N 1
ATOM 1694 C CA . THR A 1 216 ? 8.596 -0.565 -24.776 1.00 87.00 216 THR A CA 1
ATOM 1695 C C . THR A 1 216 ? 9.338 -0.370 -26.097 1.00 87.00 216 THR A C 1
ATOM 1697 O O . THR A 1 216 ? 9.162 -1.145 -27.037 1.00 87.00 216 THR A O 1
ATOM 1700 N N . GLY A 1 217 ? 10.184 0.657 -26.167 1.00 84.94 217 GLY A N 1
ATOM 1701 C CA . GLY A 1 217 ? 10.964 0.993 -27.348 1.00 84.94 217 GLY A CA 1
ATOM 1702 C C . GLY A 1 217 ? 11.991 -0.063 -27.759 1.00 84.94 217 GLY A C 1
ATOM 1703 O O . GLY A 1 217 ? 12.226 -1.072 -27.091 1.00 84.94 217 GLY A O 1
ATOM 1704 N N . ILE A 1 218 ? 12.673 0.230 -28.863 1.00 87.62 218 ILE A N 1
ATOM 1705 C CA . ILE A 1 218 ? 13.822 -0.544 -29.337 1.00 87.62 218 ILE A CA 1
ATOM 1706 C C . ILE A 1 218 ? 15.097 0.182 -28.912 1.00 87.62 218 ILE A C 1
ATOM 1708 O O . ILE A 1 218 ? 15.180 1.407 -29.000 1.00 87.62 218 ILE A O 1
ATOM 1712 N N . VAL A 1 219 ? 16.100 -0.575 -28.469 1.00 92.62 219 VAL A N 1
ATOM 1713 C CA . VAL A 1 219 ? 17.413 -0.018 -28.140 1.00 92.62 219 VAL A CA 1
ATOM 1714 C C . VAL A 1 219 ? 18.197 0.228 -29.428 1.00 92.62 219 VAL A C 1
ATOM 1716 O O . VAL A 1 219 ? 18.523 -0.707 -30.161 1.00 92.62 219 VAL A O 1
ATOM 1719 N N . THR A 1 220 ? 18.540 1.484 -29.684 1.00 92.06 220 THR A N 1
ATOM 1720 C CA . THR A 1 220 ? 19.286 1.915 -30.866 1.00 92.06 220 THR A CA 1
ATOM 1721 C C . THR A 1 220 ? 20.571 2.631 -30.489 1.00 92.06 220 THR A C 1
ATOM 1723 O O . THR A 1 220 ? 20.563 3.556 -29.680 1.00 92.06 220 THR A O 1
ATOM 1726 N N . TYR A 1 221 ? 21.669 2.235 -31.116 1.00 94.31 221 TYR A N 1
ATOM 1727 C CA . TYR A 1 221 ? 22.955 2.899 -31.002 1.00 94.31 221 TYR A CA 1
ATOM 1728 C C . TYR A 1 221 ? 23.019 4.149 -31.887 1.00 94.31 221 TYR A C 1
ATOM 1730 O O . TYR A 1 221 ? 22.661 4.099 -33.066 1.00 94.31 221 TYR A O 1
ATOM 1738 N N . ASN A 1 222 ? 23.503 5.259 -31.333 1.00 91.31 222 ASN A N 1
ATOM 1739 C CA . ASN A 1 222 ? 23.758 6.495 -32.062 1.00 91.31 222 ASN A CA 1
ATOM 1740 C C . ASN A 1 222 ? 24.917 7.269 -31.409 1.00 91.31 222 ASN A C 1
ATOM 1742 O O . ASN A 1 222 ? 24.858 7.585 -30.224 1.00 91.31 222 ASN A O 1
ATOM 1746 N N . ASN A 1 223 ? 25.957 7.583 -32.188 1.00 85.69 223 ASN A N 1
ATOM 1747 C CA . ASN A 1 223 ? 27.065 8.474 -31.814 1.00 85.69 223 ASN A CA 1
ATOM 1748 C C . ASN A 1 223 ? 27.606 8.267 -30.381 1.00 85.69 223 ASN A C 1
ATOM 1750 O O . ASN A 1 223 ? 27.595 9.188 -29.564 1.00 85.69 223 ASN A O 1
ATOM 1754 N N . GLY A 1 224 ? 28.072 7.053 -30.074 1.00 89.50 224 GLY A N 1
ATOM 1755 C CA . GLY A 1 224 ? 28.718 6.726 -28.796 1.00 89.50 224 GLY A CA 1
ATOM 1756 C C . GLY A 1 224 ? 27.790 6.204 -27.695 1.00 89.50 224 GLY A C 1
ATOM 1757 O O . GLY A 1 224 ? 28.288 5.645 -26.720 1.00 89.50 224 GLY A O 1
ATOM 1758 N N . TYR A 1 225 ? 26.468 6.307 -27.856 1.00 94.19 225 TYR A N 1
ATOM 1759 C CA . TYR A 1 225 ? 25.502 5.900 -26.830 1.00 94.19 225 TYR A CA 1
ATOM 1760 C C . TYR A 1 225 ? 24.416 4.984 -27.379 1.00 94.19 225 TYR A C 1
ATOM 1762 O O . TYR A 1 225 ? 24.102 4.994 -28.569 1.00 94.19 225 TYR A O 1
ATOM 1770 N N . TRP A 1 226 ? 23.802 4.216 -26.484 1.00 95.06 226 TRP A N 1
ATOM 1771 C CA . TRP A 1 226 ? 22.587 3.471 -26.785 1.00 95.06 226 TRP A CA 1
ATOM 1772 C C . TRP A 1 226 ? 21.393 4.214 -26.208 1.00 95.06 226 TRP A C 1
ATOM 1774 O O . TRP A 1 226 ? 21.437 4.703 -25.079 1.00 95.06 226 TRP A O 1
ATOM 1784 N N . TYR A 1 227 ? 20.325 4.286 -26.986 1.00 94.44 227 TYR A N 1
ATOM 1785 C CA . TYR A 1 227 ? 19.094 4.970 -26.636 1.00 94.44 227 TYR A CA 1
ATOM 1786 C C . TYR A 1 227 ? 17.942 3.988 -26.699 1.00 94.44 227 TYR A C 1
ATOM 1788 O O . TYR A 1 227 ? 17.795 3.266 -27.679 1.00 94.44 227 TYR A O 1
ATOM 1796 N N . LEU A 1 228 ? 17.111 3.993 -25.670 1.00 93.88 228 LEU A N 1
ATOM 1797 C CA . LEU A 1 228 ? 15.820 3.333 -25.659 1.00 93.88 228 LEU A CA 1
ATOM 1798 C C . LEU A 1 228 ? 14.756 4.422 -25.580 1.00 93.88 228 LEU A C 1
ATOM 1800 O O . LEU A 1 228 ? 14.655 5.119 -24.571 1.00 93.88 228 LEU A O 1
ATOM 1804 N N . ILE A 1 229 ? 14.012 4.589 -26.669 1.00 91.38 229 ILE A N 1
ATOM 1805 C CA . ILE A 1 229 ? 13.047 5.678 -26.834 1.00 91.38 229 ILE A CA 1
ATOM 1806 C C . ILE A 1 229 ? 11.649 5.080 -26.922 1.00 91.38 229 ILE A C 1
ATOM 1808 O O . ILE A 1 229 ? 11.400 4.208 -27.755 1.00 91.38 229 ILE A O 1
ATOM 1812 N N . ASP A 1 230 ? 10.742 5.569 -26.084 1.00 89.38 230 ASP A N 1
ATOM 1813 C CA . ASP A 1 230 ? 9.328 5.202 -26.091 1.00 89.38 230 ASP A CA 1
ATOM 1814 C C . ASP A 1 230 ? 8.473 6.467 -25.952 1.00 89.38 230 ASP A C 1
ATOM 1816 O O . ASP A 1 230 ? 8.410 7.103 -24.894 1.00 89.38 230 ASP A O 1
ATOM 1820 N N . GLY A 1 231 ? 7.873 6.881 -27.070 1.00 88.88 231 GLY A N 1
ATOM 1821 C CA . GLY A 1 231 ? 7.186 8.163 -27.179 1.00 88.88 231 GLY A CA 1
ATOM 1822 C C . GLY A 1 231 ? 8.114 9.325 -26.821 1.00 88.88 231 GLY A C 1
ATOM 1823 O O . GLY A 1 231 ? 9.152 9.513 -27.447 1.00 88.88 231 GLY A O 1
ATOM 1824 N N . TYR A 1 232 ? 7.731 10.089 -25.796 1.00 87.81 232 TYR A N 1
ATOM 1825 C CA . TYR A 1 232 ? 8.484 11.242 -25.296 1.00 87.81 232 TYR A CA 1
ATOM 1826 C C . TYR A 1 232 ? 9.523 10.881 -24.220 1.00 87.81 232 TYR A C 1
ATOM 1828 O O . TYR A 1 232 ? 10.206 11.770 -23.715 1.00 87.81 232 TYR A O 1
ATOM 1836 N N . LYS A 1 233 ? 9.641 9.607 -23.824 1.00 91.56 233 LYS A N 1
ATOM 1837 C CA . LYS A 1 233 ? 10.564 9.147 -22.776 1.00 91.56 233 LYS A CA 1
ATOM 1838 C C . LYS A 1 233 ? 11.811 8.542 -23.398 1.00 91.56 233 LYS A C 1
ATOM 1840 O O . LYS A 1 233 ? 11.720 7.757 -24.341 1.00 91.56 233 LYS A O 1
ATOM 1845 N N . THR A 1 234 ? 12.975 8.877 -22.848 1.00 93.25 234 THR A N 1
ATOM 1846 C CA . THR A 1 234 ? 14.257 8.355 -23.324 1.00 93.25 234 THR A CA 1
ATOM 1847 C C . THR A 1 234 ? 15.106 7.850 -22.167 1.00 93.25 234 THR A C 1
ATOM 1849 O O . THR A 1 234 ? 15.318 8.549 -21.176 1.00 93.25 234 THR A O 1
ATOM 1852 N N . LEU A 1 235 ? 15.641 6.642 -22.333 1.00 95.31 235 LEU A N 1
ATOM 1853 C CA . LEU A 1 235 ? 16.759 6.128 -21.555 1.00 95.31 235 LEU A CA 1
ATOM 1854 C C . LEU A 1 235 ? 18.017 6.144 -22.419 1.00 95.31 235 LEU A C 1
ATOM 1856 O O . LEU A 1 235 ? 18.038 5.574 -23.509 1.00 95.31 235 LEU A O 1
ATOM 1860 N N . ARG A 1 236 ? 19.074 6.773 -21.915 1.00 95.38 236 ARG A N 1
ATOM 1861 C CA . ARG A 1 236 ? 20.403 6.778 -22.526 1.00 95.38 236 ARG A CA 1
ATOM 1862 C C . ARG A 1 236 ? 21.354 5.943 -21.687 1.00 95.38 236 ARG A C 1
ATOM 1864 O O . ARG A 1 236 ? 21.500 6.183 -20.490 1.00 95.38 236 ARG A O 1
ATOM 1871 N N . PHE A 1 237 ? 22.042 5.023 -22.347 1.00 96.19 237 PHE A N 1
ATOM 1872 C CA . PHE A 1 237 ? 23.054 4.158 -21.760 1.00 96.19 237 PHE A CA 1
ATOM 1873 C C . PHE A 1 237 ? 24.440 4.603 -22.220 1.00 96.19 237 PHE A C 1
ATOM 1875 O O . PHE A 1 237 ? 24.740 4.640 -23.417 1.00 96.19 237 PHE A O 1
ATOM 1882 N N . ASP A 1 238 ? 25.276 4.940 -21.246 1.00 95.44 238 ASP A N 1
ATOM 1883 C CA . ASP A 1 238 ? 26.661 5.347 -21.426 1.00 95.44 238 ASP A CA 1
ATOM 1884 C C . ASP A 1 238 ? 27.585 4.223 -20.947 1.00 95.44 238 ASP A C 1
ATOM 1886 O O . ASP A 1 238 ? 27.568 3.875 -19.769 1.00 95.44 238 ASP A O 1
ATOM 1890 N N . LEU A 1 239 ? 28.354 3.634 -21.868 1.00 93.69 239 LEU A N 1
ATOM 1891 C CA . LEU A 1 239 ? 29.297 2.533 -21.612 1.00 93.69 239 LEU A CA 1
ATOM 1892 C C . LEU A 1 239 ? 30.749 3.047 -21.469 1.00 93.69 239 LEU A C 1
ATOM 1894 O O . LEU A 1 239 ? 31.719 2.301 -21.660 1.00 93.69 239 LEU A O 1
ATOM 1898 N N . GLY A 1 240 ? 30.907 4.330 -21.142 1.00 89.25 240 GLY A N 1
ATOM 1899 C CA . GLY A 1 240 ? 32.191 4.991 -20.965 1.00 89.25 240 GLY A CA 1
ATOM 1900 C C . GLY A 1 240 ? 32.931 5.258 -22.274 1.00 89.25 240 GLY A C 1
ATOM 1901 O O . GLY A 1 240 ? 32.464 4.964 -23.373 1.00 89.25 240 GLY A O 1
ATOM 1902 N N . ASP A 1 241 ? 34.135 5.808 -22.148 1.00 87.38 241 ASP A N 1
ATOM 1903 C CA . ASP A 1 241 ? 34.896 6.315 -23.289 1.00 87.38 241 ASP A CA 1
ATOM 1904 C C . ASP A 1 241 ? 35.504 5.210 -24.173 1.00 87.38 241 ASP A C 1
ATOM 1906 O O . ASP A 1 241 ? 35.743 4.071 -23.746 1.00 87.38 241 ASP A O 1
ATOM 1910 N N . GLY A 1 242 ? 35.829 5.572 -25.417 1.00 87.38 242 GLY A N 1
ATOM 1911 C CA . GLY A 1 242 ? 36.547 4.705 -26.357 1.00 87.38 242 GLY A CA 1
ATOM 1912 C C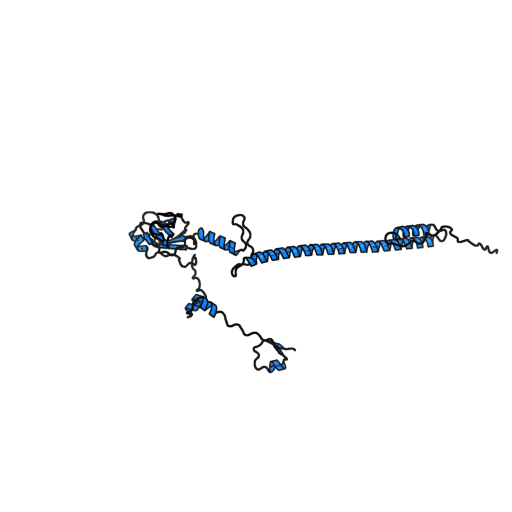 . GLY A 1 242 ? 35.692 3.592 -26.962 1.00 87.38 242 GLY A C 1
ATOM 1913 O O . GLY A 1 242 ? 36.192 2.485 -27.150 1.00 87.38 242 GLY A O 1
ATOM 1914 N N . ILE A 1 243 ? 34.414 3.874 -27.224 1.00 90.69 243 ILE A N 1
ATOM 1915 C CA . ILE A 1 243 ? 33.527 2.984 -27.980 1.00 90.69 243 ILE A CA 1
ATOM 1916 C C . ILE A 1 243 ? 33.969 2.949 -29.447 1.00 90.69 243 ILE A C 1
ATOM 1918 O O . ILE A 1 243 ? 34.181 3.986 -30.068 1.00 90.69 243 ILE A O 1
ATOM 1922 N N . ASP A 1 244 ? 34.111 1.745 -29.995 1.00 92.31 244 ASP A N 1
ATOM 1923 C CA . ASP A 1 244 ? 34.250 1.521 -31.432 1.00 92.31 244 ASP A CA 1
ATOM 1924 C C . ASP A 1 244 ? 32.855 1.491 -32.071 1.00 92.31 244 ASP A C 1
ATOM 1926 O O . ASP A 1 244 ? 32.118 0.508 -31.920 1.00 92.31 244 ASP A O 1
ATOM 1930 N N . ASP A 1 245 ? 32.501 2.572 -32.772 1.00 92.31 245 ASP A N 1
ATOM 1931 C CA . ASP A 1 245 ? 31.189 2.772 -33.398 1.00 92.31 245 ASP A CA 1
ATOM 1932 C C . ASP A 1 245 ? 30.836 1.664 -34.402 1.00 92.31 245 ASP A C 1
ATOM 1934 O O . ASP A 1 245 ? 29.680 1.251 -34.502 1.00 92.31 245 ASP A O 1
ATOM 1938 N N . SER A 1 246 ? 31.827 1.134 -35.128 1.00 92.31 246 SER A N 1
ATOM 1939 C CA . SER A 1 246 ? 31.615 0.073 -36.120 1.00 92.31 246 SER A CA 1
ATOM 1940 C C . SER A 1 246 ? 31.206 -1.233 -35.440 1.00 92.31 246 SER A C 1
ATOM 1942 O O . SER A 1 246 ? 30.241 -1.895 -35.838 1.00 92.31 246 SER A O 1
ATOM 1944 N N . LYS A 1 247 ? 31.897 -1.578 -34.347 1.00 91.06 247 LYS A N 1
ATOM 1945 C CA . LYS A 1 247 ? 31.549 -2.749 -33.535 1.00 91.06 247 LYS A CA 1
ATOM 1946 C C . LYS A 1 247 ? 30.217 -2.565 -32.821 1.00 91.06 247 LYS A C 1
ATOM 1948 O O . LYS A 1 247 ? 29.406 -3.492 -32.836 1.00 91.06 247 LYS A O 1
ATOM 1953 N N . ALA A 1 248 ? 29.959 -1.383 -32.269 1.00 90.94 248 ALA A N 1
ATOM 1954 C CA . ALA A 1 248 ? 28.694 -1.067 -31.617 1.00 90.94 248 ALA A CA 1
ATOM 1955 C C . ALA A 1 248 ? 27.506 -1.221 -32.583 1.00 90.94 248 ALA A C 1
ATOM 1957 O O . ALA A 1 248 ? 26.532 -1.900 -32.258 1.00 90.94 248 ALA A O 1
ATOM 1958 N N . LEU A 1 249 ? 27.619 -0.692 -33.808 1.00 91.69 249 LEU A N 1
ATOM 1959 C CA . LEU A 1 249 ? 26.608 -0.853 -34.858 1.00 91.69 249 LEU A CA 1
ATOM 1960 C C . LEU A 1 249 ? 26.388 -2.323 -35.238 1.00 91.69 249 LEU A C 1
ATOM 1962 O O . LEU A 1 249 ? 25.244 -2.737 -35.416 1.00 91.69 249 LEU A O 1
ATOM 1966 N N . SER A 1 250 ? 27.458 -3.123 -35.324 1.00 88.50 250 SER A N 1
ATOM 1967 C CA . SER A 1 250 ? 27.352 -4.554 -35.646 1.00 88.50 250 SER A CA 1
ATOM 1968 C C . SER A 1 250 ? 26.579 -5.363 -34.595 1.00 88.50 250 SER A C 1
ATOM 1970 O O . SER A 1 250 ? 25.904 -6.329 -34.942 1.00 88.50 250 SER A O 1
ATOM 1972 N N . GLY A 1 251 ? 26.668 -4.970 -33.320 1.00 82.12 251 GLY A N 1
ATOM 1973 C CA . GLY A 1 251 ? 25.990 -5.640 -32.207 1.00 82.12 251 GLY A CA 1
ATOM 1974 C C . GLY A 1 251 ? 24.568 -5.141 -31.965 1.00 82.12 251 GLY A C 1
ATOM 1975 O O . GLY A 1 251 ? 23.736 -5.883 -31.451 1.00 82.12 251 GLY A O 1
ATOM 1976 N N . ASN A 1 252 ? 24.256 -3.920 -32.406 1.00 86.38 252 ASN A N 1
ATOM 1977 C CA . ASN A 1 252 ? 23.017 -3.220 -32.078 1.00 86.38 252 ASN A CA 1
ATOM 1978 C C . ASN A 1 252 ? 21.725 -3.975 -32.451 1.00 86.38 252 ASN A C 1
ATOM 1980 O O . ASN A 1 252 ? 20.699 -3.789 -31.805 1.00 86.38 252 ASN A O 1
ATOM 1984 N N . GLY A 1 253 ? 21.762 -4.829 -33.478 1.00 83.12 253 GLY A N 1
ATOM 1985 C CA . GLY A 1 253 ? 20.607 -5.637 -33.888 1.00 83.12 253 GLY A CA 1
ATOM 1986 C C . GLY A 1 253 ? 20.204 -6.731 -32.891 1.00 83.12 253 GLY A C 1
ATOM 1987 O O . GLY A 1 253 ? 19.110 -7.270 -33.015 1.00 83.12 253 GLY A O 1
ATOM 1988 N N . SER A 1 254 ? 21.064 -7.043 -31.917 1.00 85.12 254 SER A N 1
ATOM 1989 C CA . SER A 1 254 ? 20.854 -8.091 -30.909 1.00 85.12 254 SER A CA 1
ATOM 1990 C C . SER A 1 254 ? 20.574 -7.531 -29.512 1.00 85.12 254 SER A C 1
ATOM 1992 O O . SER A 1 254 ? 20.712 -8.252 -28.526 1.00 85.12 254 SER A O 1
ATOM 1994 N N . ASN A 1 255 ? 20.243 -6.243 -29.403 1.00 87.00 255 ASN A N 1
ATOM 1995 C CA . ASN A 1 255 ? 19.816 -5.670 -28.132 1.00 87.00 255 ASN A CA 1
ATOM 1996 C C . ASN A 1 255 ? 18.401 -6.148 -27.792 1.00 87.00 255 ASN A C 1
ATOM 1998 O O . ASN A 1 255 ? 17.537 -6.221 -28.665 1.00 87.00 255 ASN A O 1
ATOM 2002 N N . GLU A 1 256 ? 18.144 -6.395 -26.514 1.00 85.62 256 GLU A N 1
ATOM 2003 C CA . GLU A 1 256 ? 16.855 -6.897 -26.036 1.00 85.62 256 GLU A CA 1
ATOM 2004 C C . GLU A 1 256 ? 16.389 -6.097 -24.819 1.00 85.62 256 GLU A C 1
ATOM 2006 O O . GLU A 1 256 ? 17.193 -5.657 -23.998 1.00 85.62 256 GLU A O 1
ATOM 2011 N N . THR A 1 257 ? 15.079 -5.916 -24.680 1.00 84.38 257 THR A N 1
ATOM 2012 C CA . THR A 1 257 ? 14.455 -5.377 -23.467 1.00 84.38 257 THR A CA 1
ATOM 2013 C C . THR A 1 257 ? 13.546 -6.439 -22.869 1.00 84.38 257 THR A C 1
ATOM 2015 O O . THR A 1 257 ? 12.910 -7.207 -23.590 1.00 84.38 257 THR A O 1
ATOM 2018 N N . SER A 1 258 ? 13.440 -6.492 -21.544 1.00 76.75 258 SER A N 1
ATOM 2019 C CA . SER A 1 258 ? 12.576 -7.451 -20.848 1.00 76.75 258 SER A CA 1
ATOM 2020 C C . SER A 1 258 ? 11.090 -7.083 -20.911 1.00 76.75 258 SER A C 1
ATOM 2022 O O . SER A 1 258 ? 10.367 -7.309 -19.949 1.00 76.75 258 SER A O 1
ATOM 2024 N N . THR A 1 259 ? 10.606 -6.494 -22.006 1.00 55.38 259 THR A N 1
ATOM 2025 C CA . THR A 1 259 ? 9.237 -5.953 -22.141 1.00 55.38 259 THR A CA 1
ATOM 2026 C C . THR A 1 259 ? 8.117 -6.999 -22.061 1.00 55.38 259 THR A C 1
ATOM 2028 O O . THR A 1 259 ? 6.941 -6.643 -22.109 1.00 55.38 259 THR A O 1
ATOM 2031 N N . ASN A 1 260 ? 8.436 -8.268 -21.794 1.00 45.44 260 ASN A N 1
ATOM 2032 C CA . ASN A 1 260 ? 7.507 -9.138 -21.082 1.00 45.44 260 ASN A CA 1
ATOM 2033 C C . ASN A 1 260 ? 7.415 -8.663 -19.628 1.00 45.44 260 ASN A C 1
ATOM 2035 O O . ASN A 1 260 ? 8.239 -9.036 -18.800 1.00 45.44 260 ASN A O 1
ATOM 2039 N N . ALA A 1 261 ? 6.404 -7.842 -19.346 1.00 41.03 261 ALA A N 1
ATOM 2040 C CA . ALA A 1 261 ? 6.063 -7.234 -18.059 1.00 41.03 261 ALA A CA 1
ATOM 2041 C C . ALA A 1 261 ? 5.705 -8.238 -16.932 1.00 41.03 261 ALA A C 1
ATOM 2043 O O . ALA A 1 261 ? 4.708 -8.075 -16.244 1.00 41.03 261 ALA A O 1
ATOM 2044 N N . ASN A 1 262 ? 6.526 -9.267 -16.737 1.00 39.94 262 ASN A N 1
ATOM 2045 C CA . ASN A 1 262 ? 6.604 -10.111 -15.556 1.00 39.94 262 ASN A CA 1
ATOM 2046 C C . ASN A 1 262 ? 8.082 -10.106 -15.149 1.00 39.94 262 ASN A C 1
ATOM 2048 O O . ASN A 1 262 ? 8.881 -10.843 -15.729 1.00 39.94 262 ASN A O 1
ATOM 2052 N N . GLY A 1 263 ? 8.444 -9.216 -14.219 1.00 37.88 263 GLY A N 1
ATOM 2053 C CA . GLY A 1 263 ? 9.819 -8.976 -13.775 1.00 37.88 263 GLY A CA 1
ATOM 2054 C C . GLY A 1 263 ? 10.602 -10.273 -13.558 1.00 37.88 263 GLY A C 1
ATOM 2055 O O . GLY A 1 263 ? 10.251 -11.095 -12.715 1.00 37.88 263 GLY A O 1
ATOM 2056 N N . GLY A 1 264 ? 11.654 -10.459 -14.352 1.00 34.81 264 GLY A N 1
ATOM 2057 C CA . GLY A 1 264 ? 12.411 -11.700 -14.429 1.00 34.81 264 GLY A CA 1
ATOM 2058 C C . GLY A 1 264 ? 13.804 -11.568 -13.833 1.00 34.81 264 GLY A C 1
ATOM 2059 O O . GLY A 1 264 ? 14.788 -11.587 -14.565 1.00 34.81 264 GLY A O 1
ATOM 2060 N N . GLY A 1 265 ? 13.904 -11.538 -12.503 1.00 36.09 265 GLY A N 1
ATOM 2061 C CA . GLY A 1 265 ? 15.080 -12.116 -11.857 1.00 36.09 265 GLY A CA 1
ATOM 2062 C C . GLY A 1 265 ? 15.035 -13.625 -12.088 1.00 36.09 265 GLY A C 1
ATOM 2063 O O . GLY A 1 265 ? 14.061 -14.248 -11.689 1.00 36.09 265 GLY A O 1
ATOM 2064 N N . TYR A 1 266 ? 16.032 -14.184 -12.780 1.00 36.94 266 TYR A N 1
ATOM 2065 C CA . TYR A 1 266 ? 16.197 -15.620 -13.056 1.00 36.94 266 TYR A CA 1
ATOM 2066 C C . TYR A 1 266 ? 14.878 -16.387 -13.254 1.00 36.94 266 TYR A C 1
ATOM 2068 O O . TYR A 1 266 ? 14.386 -17.056 -12.346 1.00 36.94 266 TYR A O 1
ATOM 2076 N N . ALA A 1 267 ? 14.322 -16.322 -14.465 1.00 41.12 267 ALA A N 1
ATOM 2077 C CA . ALA A 1 267 ? 13.224 -17.193 -14.856 1.00 41.12 267 ALA A CA 1
ATOM 2078 C C . ALA A 1 267 ? 13.666 -18.668 -14.767 1.00 41.12 267 ALA A C 1
ATOM 2080 O O . ALA A 1 267 ? 14.296 -19.206 -15.674 1.00 41.12 267 ALA A O 1
ATOM 2081 N N . GLY A 1 268 ? 13.302 -19.348 -13.679 1.00 41.06 268 GLY A N 1
ATOM 208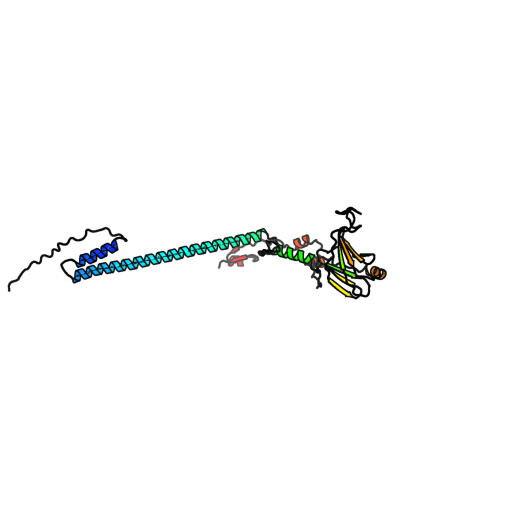2 C CA . GLY A 1 268 ? 12.693 -20.657 -13.870 1.00 41.06 268 GLY A CA 1
ATOM 2083 C C . GLY A 1 268 ? 11.417 -20.405 -14.666 1.00 41.06 268 GLY A C 1
ATOM 2084 O O . GLY A 1 268 ? 10.658 -19.516 -14.283 1.00 41.06 268 GLY A O 1
ATOM 2085 N N . ASP A 1 269 ? 11.246 -21.093 -15.798 1.00 34.59 269 ASP A N 1
ATOM 2086 C CA . ASP A 1 269 ? 10.087 -20.945 -16.683 1.00 34.59 269 ASP A CA 1
ATOM 2087 C C . ASP A 1 269 ? 8.811 -20.740 -15.858 1.00 34.59 269 ASP A C 1
ATOM 2089 O O . ASP A 1 269 ? 8.393 -21.628 -15.108 1.00 34.59 269 ASP A O 1
ATOM 2093 N N . LEU A 1 270 ? 8.194 -19.560 -15.979 1.00 43.47 270 LEU A N 1
ATOM 2094 C CA . LEU A 1 270 ? 6.846 -19.357 -15.473 1.00 43.47 270 LEU A CA 1
ATOM 2095 C C . LEU A 1 270 ? 5.976 -20.385 -16.196 1.00 43.47 270 LEU A C 1
ATOM 2097 O O . LEU A 1 270 ? 5.817 -20.329 -17.418 1.00 43.47 270 LEU A O 1
ATOM 2101 N N . GLY A 1 271 ? 5.479 -21.370 -15.446 1.00 46.34 271 GLY A N 1
ATOM 2102 C CA . GLY A 1 271 ? 4.569 -22.372 -15.979 1.00 46.34 271 GLY A CA 1
ATOM 2103 C C . GLY A 1 271 ? 3.432 -21.679 -16.728 1.00 46.34 271 GLY A C 1
ATOM 2104 O O . GLY A 1 271 ? 2.924 -20.653 -16.275 1.00 46.34 271 GLY A O 1
ATOM 2105 N N . LEU A 1 272 ? 3.068 -22.222 -17.893 1.00 53.28 272 LEU A N 1
ATOM 2106 C CA . LEU A 1 272 ? 1.962 -21.708 -18.702 1.00 53.28 272 LEU A CA 1
ATOM 2107 C C . LEU A 1 272 ? 0.740 -21.467 -17.806 1.00 53.28 272 LEU A C 1
ATOM 2109 O O . LEU A 1 272 ? 0.356 -22.348 -17.035 1.00 53.28 272 LEU A O 1
ATOM 2113 N N . SER A 1 273 ? 0.109 -20.300 -17.922 1.00 63.56 273 SER A N 1
ATOM 2114 C CA . SER A 1 273 ? -1.146 -20.042 -17.221 1.00 63.56 273 SER A CA 1
ATOM 2115 C C . SER A 1 273 ? -2.210 -21.057 -17.650 1.00 63.56 273 SER A C 1
ATOM 2117 O O . SER A 1 273 ? -2.180 -21.581 -18.766 1.00 63.56 273 SER A O 1
ATOM 2119 N N . SER A 1 274 ? -3.195 -21.328 -16.794 1.00 67.81 274 SER A N 1
ATOM 2120 C CA . SER A 1 274 ? -4.272 -22.285 -17.091 1.00 67.81 274 SER A CA 1
ATOM 2121 C C . SER A 1 274 ? -4.999 -21.984 -18.414 1.00 67.81 274 SER A C 1
ATOM 2123 O O . SER A 1 274 ? -5.372 -22.906 -19.140 1.00 67.81 274 SER A O 1
ATOM 2125 N N . TYR A 1 275 ? -5.124 -20.703 -18.780 1.00 66.19 275 TYR A N 1
ATOM 2126 C CA . TYR A 1 275 ? -5.634 -20.275 -20.086 1.00 66.19 275 TYR A CA 1
ATOM 2127 C C . TYR A 1 275 ? -4.669 -20.619 -21.232 1.00 66.19 275 TYR A C 1
ATOM 2129 O O . TYR A 1 275 ? -5.086 -21.178 -22.244 1.00 66.19 275 TYR A O 1
ATOM 2137 N N . GLN A 1 276 ? -3.367 -20.359 -21.075 1.00 68.56 276 GLN A N 1
ATOM 2138 C CA . GLN A 1 276 ? -2.354 -20.719 -22.076 1.00 68.56 276 GLN A CA 1
ATOM 2139 C C . GLN A 1 276 ? -2.263 -22.241 -22.288 1.00 68.56 276 GLN A C 1
ATOM 2141 O O . GLN A 1 276 ? -2.082 -22.693 -23.419 1.00 68.56 276 GLN A O 1
ATOM 2146 N N . ILE A 1 277 ? -2.451 -23.043 -21.233 1.00 74.81 277 ILE A N 1
ATOM 2147 C CA . ILE A 1 277 ? -2.564 -24.507 -21.325 1.00 74.81 277 ILE A CA 1
ATOM 2148 C C . ILE A 1 277 ? -3.816 -24.904 -22.119 1.00 74.81 277 ILE A C 1
ATOM 2150 O O . ILE A 1 277 ? -3.741 -25.782 -22.977 1.00 74.81 277 ILE A O 1
ATOM 2154 N N . ALA A 1 278 ? -4.958 -24.253 -21.885 1.00 73.50 278 ALA A N 1
ATOM 2155 C CA . ALA A 1 278 ? -6.188 -24.518 -22.630 1.00 73.50 278 ALA A CA 1
ATOM 2156 C C . ALA A 1 278 ? -6.051 -24.179 -24.122 1.00 73.50 278 ALA A C 1
ATOM 2158 O O . ALA A 1 278 ? -6.458 -24.977 -24.965 1.00 73.50 278 ALA A O 1
ATOM 2159 N N . VAL A 1 279 ? -5.415 -23.051 -24.458 1.00 76.81 279 VAL A N 1
ATOM 2160 C CA . VAL A 1 279 ? -5.116 -22.673 -25.851 1.00 76.81 279 VAL A CA 1
ATOM 2161 C C . VAL A 1 279 ? -4.180 -23.692 -26.503 1.00 76.81 279 VAL A C 1
ATOM 2163 O O . VAL A 1 279 ? -4.447 -24.155 -27.612 1.00 76.81 279 VAL A O 1
ATOM 2166 N N . LYS A 1 280 ? -3.133 -24.132 -25.791 1.00 77.19 280 LYS A N 1
ATOM 2167 C CA . LYS A 1 280 ? -2.225 -25.195 -26.255 1.00 77.19 280 LYS A CA 1
ATOM 2168 C C . LYS A 1 280 ? -2.948 -26.528 -26.496 1.00 77.19 280 LYS A C 1
ATOM 2170 O O . LYS A 1 280 ? -2.563 -27.274 -27.390 1.00 77.19 280 LYS A O 1
ATOM 2175 N N . ASN A 1 281 ? -4.006 -26.799 -25.734 1.00 82.62 281 ASN A N 1
ATOM 2176 C CA . ASN A 1 281 ? -4.862 -27.977 -25.875 1.00 82.62 281 ASN A CA 1
ATOM 2177 C C . ASN A 1 281 ? -6.063 -27.765 -26.825 1.00 82.62 281 ASN A C 1
ATOM 2179 O O . ASN A 1 281 ? -6.957 -28.607 -26.863 1.00 82.62 281 ASN A O 1
ATOM 2183 N N . GLY A 1 282 ? -6.087 -26.680 -27.613 1.00 85.06 282 GLY A N 1
ATOM 2184 C CA . GLY A 1 282 ? -7.052 -26.478 -28.702 1.00 85.06 282 GLY A CA 1
ATOM 2185 C C . GLY A 1 282 ? -8.209 -25.515 -28.414 1.00 85.06 282 GLY A C 1
ATOM 2186 O O . GLY A 1 282 ? -9.127 -25.419 -29.226 1.00 85.06 282 GLY A O 1
ATOM 2187 N N . PHE A 1 283 ? -8.193 -24.783 -27.297 1.00 85.00 283 PHE A N 1
ATOM 2188 C CA . PHE A 1 283 ? -9.180 -23.733 -27.032 1.00 85.00 283 PHE A CA 1
ATOM 2189 C C . PHE A 1 283 ? -8.915 -22.489 -27.898 1.00 85.00 283 PHE A C 1
ATOM 2191 O O . PHE A 1 283 ? -7.820 -21.934 -27.875 1.00 85.00 283 PHE A O 1
ATOM 2198 N N . SER A 1 284 ? -9.919 -22.021 -28.644 1.00 88.31 284 SER A N 1
ATOM 2199 C CA . SER A 1 284 ? -9.783 -20.910 -29.604 1.00 88.31 284 SER A CA 1
ATOM 2200 C C . SER A 1 284 ? -10.467 -19.604 -29.173 1.00 88.31 284 SER A C 1
ATOM 2202 O O . SER A 1 284 ? -10.583 -18.682 -29.979 1.00 88.31 284 SER A O 1
ATOM 2204 N N . GLY A 1 285 ? -10.986 -19.533 -27.946 1.00 82.31 285 GLY A N 1
ATOM 2205 C CA . GLY A 1 285 ? -11.648 -18.340 -27.411 1.00 82.31 285 GLY A CA 1
ATOM 2206 C C . GLY A 1 285 ? -10.690 -17.412 -26.665 1.00 82.31 285 GLY A C 1
ATOM 2207 O O . GLY A 1 285 ? -9.576 -17.799 -26.326 1.00 82.31 285 GLY A O 1
ATOM 2208 N N . ASN A 1 286 ? -11.141 -16.194 -26.369 1.00 79.00 286 ASN A N 1
ATOM 2209 C CA . ASN A 1 286 ? -10.418 -15.275 -25.488 1.00 79.00 286 ASN A CA 1
ATOM 2210 C C . ASN A 1 286 ? -10.540 -15.686 -24.005 1.00 79.00 286 ASN A C 1
ATOM 2212 O O . ASN A 1 286 ? -11.322 -16.569 -23.647 1.00 79.00 286 ASN A O 1
ATOM 2216 N N . ILE A 1 287 ? -9.797 -15.016 -23.119 1.00 68.06 287 ILE A N 1
ATOM 2217 C CA . ILE A 1 287 ? -9.763 -15.356 -21.688 1.00 68.06 287 ILE A CA 1
ATOM 2218 C C . ILE A 1 287 ? -11.134 -15.256 -20.999 1.00 68.06 287 ILE A C 1
ATOM 2220 O O . ILE A 1 287 ? -11.440 -16.066 -20.131 1.00 68.06 287 ILE A O 1
ATOM 2224 N N . SER A 1 288 ? -11.995 -14.329 -21.425 1.00 74.69 288 SER A N 1
ATOM 2225 C CA . SER A 1 288 ? -13.357 -14.185 -20.892 1.00 74.69 288 SER A CA 1
ATOM 2226 C C . SER A 1 288 ? -14.246 -15.367 -21.298 1.00 74.69 288 SER A C 1
ATOM 2228 O O . SER A 1 288 ? -14.958 -15.937 -20.474 1.00 74.69 288 SER A O 1
ATOM 2230 N N . GLN A 1 289 ? -14.133 -15.816 -22.551 1.00 76.69 289 GLN A N 1
ATOM 2231 C CA . GLN A 1 289 ? -14.825 -17.010 -23.049 1.00 76.69 289 GLN A CA 1
ATOM 2232 C C . GLN A 1 289 ? -14.312 -18.295 -22.390 1.00 76.69 289 GLN A C 1
ATOM 2234 O O . GLN A 1 289 ? -15.085 -19.225 -22.173 1.00 76.69 289 GLN A O 1
ATOM 2239 N N . TRP A 1 290 ? -13.018 -18.354 -22.067 1.00 83.75 290 TRP A N 1
ATOM 2240 C CA . TRP A 1 290 ? -12.438 -19.464 -21.316 1.00 83.75 290 TRP A CA 1
ATOM 2241 C C . TRP A 1 290 ? -12.964 -19.502 -19.881 1.00 83.75 290 TRP A C 1
ATOM 2243 O O . TRP A 1 290 ? -13.433 -20.538 -19.434 1.00 83.75 290 TRP A O 1
ATOM 2253 N N . LEU A 1 291 ? -12.977 -18.369 -19.178 1.00 80.25 291 LEU A N 1
ATOM 2254 C CA . LEU A 1 291 ? -13.538 -18.293 -17.827 1.00 80.25 291 LEU A CA 1
ATOM 2255 C C . LEU A 1 291 ? -15.017 -18.695 -17.800 1.00 80.25 291 LEU A C 1
ATOM 2257 O O . LEU A 1 291 ? -15.433 -19.437 -16.915 1.00 80.25 291 LEU A O 1
ATOM 2261 N N . ALA A 1 292 ? -15.794 -18.271 -18.800 1.00 79.44 292 ALA A N 1
ATOM 2262 C CA . ALA A 1 292 ? -17.193 -18.665 -18.938 1.00 79.44 292 ALA A CA 1
ATOM 2263 C C . ALA A 1 292 ? -17.381 -20.172 -19.200 1.00 79.44 292 ALA A C 1
ATOM 2265 O O . ALA A 1 292 ? -18.416 -20.714 -18.825 1.00 79.44 292 ALA A O 1
ATOM 2266 N N . SER A 1 293 ? -16.405 -20.861 -19.808 1.00 81.88 293 SER A N 1
ATOM 2267 C CA . SER A 1 293 ? -16.482 -22.309 -20.057 1.00 81.88 293 SER A CA 1
ATOM 2268 C C . SER A 1 293 ? -16.139 -23.163 -18.833 1.00 81.88 293 SER A C 1
ATOM 2270 O O . SER A 1 293 ? -16.548 -24.320 -18.764 1.00 81.88 293 SER A O 1
ATOM 2272 N N . LEU A 1 294 ? -15.420 -22.601 -17.855 1.00 80.31 294 LEU A N 1
ATOM 2273 C CA . LEU A 1 294 ? -15.107 -23.270 -16.586 1.00 80.31 294 LEU A CA 1
ATOM 2274 C C . LEU A 1 294 ? -16.288 -23.287 -15.615 1.00 80.31 294 LEU A C 1
ATOM 2276 O O . LEU A 1 294 ? -16.310 -24.090 -14.681 1.00 80.31 294 LEU A O 1
ATOM 2280 N N . VAL A 1 295 ? -17.260 -22.394 -15.811 1.00 80.31 295 VAL A N 1
ATOM 2281 C CA . VAL A 1 295 ? -18.479 -22.365 -15.008 1.00 80.31 295 VAL A CA 1
ATOM 2282 C C . VAL A 1 295 ? -19.376 -23.502 -15.485 1.00 80.31 295 VAL A C 1
ATOM 2284 O O . VAL A 1 295 ? -20.029 -23.413 -16.524 1.00 80.31 295 VAL A O 1
ATOM 2287 N N . GLY A 1 296 ? -19.382 -24.596 -14.724 1.00 73.56 296 GLY A N 1
ATOM 2288 C CA . GLY A 1 296 ? -20.312 -25.694 -14.951 1.00 73.56 296 GLY A CA 1
ATOM 2289 C C . GLY A 1 296 ? -21.769 -25.222 -14.861 1.00 73.56 296 GLY A C 1
ATOM 2290 O O . GLY A 1 296 ? -22.054 -24.209 -14.211 1.00 73.56 296 GLY A O 1
ATOM 2291 N N . PRO A 1 297 ? -22.712 -25.939 -15.495 1.00 70.69 297 PRO A N 1
ATOM 2292 C CA . PRO A 1 297 ? -24.129 -25.672 -15.296 1.00 70.69 297 PRO A CA 1
ATOM 2293 C C . PRO A 1 297 ? -24.449 -25.701 -13.799 1.00 70.69 297 PRO A C 1
ATOM 2295 O O . PRO A 1 297 ? -23.879 -26.498 -13.048 1.00 70.69 297 PRO A O 1
ATOM 2298 N N . LYS A 1 298 ? -25.362 -24.824 -13.364 1.00 72.88 298 LYS A N 1
ATOM 2299 C CA . LYS A 1 298 ? -25.927 -24.900 -12.013 1.00 72.88 298 LYS A CA 1
ATOM 2300 C C . LYS A 1 298 ? -26.399 -26.345 -11.799 1.00 72.88 298 LYS A C 1
ATOM 2302 O O . LYS A 1 298 ? -27.141 -26.856 -12.634 1.00 72.88 298 LYS A O 1
ATOM 2307 N N . GLY A 1 299 ? -25.945 -26.991 -10.723 1.00 70.56 299 GLY A N 1
ATOM 2308 C CA . GLY A 1 299 ? -26.453 -28.310 -10.350 1.00 70.56 299 GLY A CA 1
ATOM 2309 C C . GLY A 1 299 ? -27.964 -28.256 -10.122 1.00 70.56 299 GLY A C 1
ATOM 2310 O O . GLY A 1 299 ? -28.485 -27.217 -9.704 1.00 70.56 299 GLY A O 1
ATOM 2311 N N . ASP A 1 300 ? -28.653 -29.357 -10.411 1.00 75.19 300 ASP A N 1
ATOM 2312 C CA . ASP A 1 300 ? -30.084 -29.470 -10.140 1.00 75.19 300 ASP A CA 1
ATOM 2313 C C . ASP A 1 300 ? -30.356 -29.265 -8.643 1.00 75.19 300 ASP A C 1
ATOM 2315 O O . ASP A 1 300 ? -29.549 -29.637 -7.784 1.00 75.19 300 ASP A O 1
ATOM 2319 N N . ASP A 1 301 ? -31.487 -28.636 -8.321 1.00 73.38 301 ASP A N 1
ATOM 2320 C CA . ASP A 1 301 ? -31.868 -28.403 -6.932 1.00 73.38 301 ASP A CA 1
ATOM 2321 C C . ASP A 1 301 ? -32.045 -29.760 -6.221 1.00 73.38 301 ASP A C 1
ATOM 2323 O O . ASP A 1 301 ? -32.796 -30.630 -6.671 1.00 73.38 301 ASP A O 1
ATOM 2327 N N . ALA A 1 302 ? -31.352 -29.957 -5.096 1.00 65.19 302 ALA A N 1
ATOM 2328 C CA . ALA A 1 302 ? -31.458 -31.191 -4.327 1.00 65.19 302 ALA A CA 1
ATOM 2329 C C . ALA A 1 302 ? -32.863 -31.309 -3.716 1.00 65.19 302 ALA A C 1
ATOM 2331 O O . ALA A 1 302 ? -33.249 -30.530 -2.843 1.00 65.19 302 ALA A O 1
ATOM 2332 N N . THR A 1 303 ? -33.632 -32.303 -4.159 1.00 69.88 303 THR A N 1
ATOM 2333 C CA . THR A 1 303 ? -34.923 -32.648 -3.556 1.00 69.88 303 THR A CA 1
ATOM 2334 C C . THR A 1 303 ? -34.685 -33.560 -2.355 1.00 69.88 303 THR A C 1
ATOM 2336 O O . THR A 1 303 ? -34.152 -34.660 -2.493 1.00 69.88 303 THR A O 1
ATOM 2339 N N . ILE A 1 304 ? -35.057 -33.090 -1.161 1.00 75.44 304 ILE A N 1
ATOM 2340 C CA . ILE A 1 304 ? -34.987 -33.870 0.079 1.00 75.44 304 ILE A CA 1
ATOM 2341 C C . ILE A 1 304 ? -36.315 -34.606 0.267 1.00 75.44 304 ILE A C 1
ATOM 2343 O O . ILE A 1 304 ? -37.353 -33.965 0.432 1.00 75.44 304 ILE A O 1
ATOM 2347 N N . ASN A 1 305 ? -36.275 -35.940 0.283 1.00 76.69 305 ASN A N 1
ATOM 2348 C CA . ASN A 1 305 ? -37.457 -36.786 0.453 1.00 76.69 305 ASN A CA 1
ATOM 2349 C C . ASN A 1 305 ? -37.395 -37.569 1.773 1.00 76.69 305 ASN A C 1
ATOM 2351 O O . ASN A 1 305 ? -36.374 -38.176 2.098 1.00 76.69 305 ASN A O 1
ATOM 2355 N N . PHE A 1 306 ? -38.507 -37.598 2.508 1.00 82.44 306 PHE A N 1
ATOM 2356 C CA . PHE A 1 306 ? -38.687 -38.428 3.703 1.00 82.44 306 PHE A CA 1
ATOM 2357 C C . PHE A 1 306 ? -39.629 -39.580 3.359 1.00 82.44 306 PHE A C 1
ATOM 2359 O O . PHE A 1 306 ? -40.791 -39.334 3.037 1.00 82.44 306 PHE A O 1
ATOM 2366 N N . ILE A 1 307 ? -39.133 -40.817 3.389 1.00 84.69 307 ILE A N 1
ATOM 2367 C CA . ILE A 1 307 ? -39.894 -42.008 2.974 1.00 84.69 307 ILE A CA 1
ATOM 2368 C C . ILE A 1 307 ? -39.612 -43.205 3.891 1.00 84.69 307 ILE A C 1
ATOM 2370 O O . ILE A 1 307 ? -38.638 -43.203 4.644 1.00 84.69 307 ILE A O 1
ATOM 2374 N N . SER A 1 308 ? -40.459 -44.236 3.833 1.00 86.38 308 SER A N 1
ATOM 2375 C CA . SER A 1 308 ? -40.236 -45.487 4.569 1.00 86.38 308 SER A CA 1
ATOM 2376 C C . SER A 1 308 ? -39.188 -46.375 3.879 1.00 86.38 308 SER A C 1
ATOM 2378 O O . SER A 1 308 ? -38.917 -46.219 2.687 1.00 86.38 308 SER A O 1
ATOM 2380 N N . GLN A 1 309 ? -38.615 -47.345 4.604 1.00 87.12 309 GLN A N 1
ATOM 2381 C CA . GLN A 1 309 ? -37.641 -48.291 4.035 1.00 87.12 309 GLN A CA 1
ATOM 2382 C C . GLN A 1 309 ? -38.235 -49.088 2.862 1.00 87.12 309 GLN A C 1
ATOM 2384 O O . GLN A 1 309 ? -37.578 -49.266 1.840 1.00 87.12 309 GLN A O 1
ATOM 2389 N N . ALA A 1 310 ? -39.501 -49.506 2.976 1.00 87.44 310 ALA A N 1
ATOM 2390 C CA . ALA A 1 310 ? -40.194 -50.234 1.915 1.00 87.44 310 ALA A CA 1
ATOM 2391 C C . ALA A 1 310 ? -40.375 -49.376 0.651 1.00 87.44 310 ALA A C 1
ATOM 2393 O O . ALA A 1 310 ? -40.185 -49.872 -0.459 1.00 87.44 310 ALA A O 1
ATOM 2394 N N . ASP A 1 311 ? -40.685 -48.087 0.818 1.00 87.12 311 ASP A N 1
ATOM 2395 C CA . ASP A 1 311 ? -40.848 -47.160 -0.305 1.00 87.12 311 ASP A CA 1
ATOM 2396 C C . ASP A 1 311 ? -39.503 -46.837 -0.964 1.00 87.12 311 ASP A C 1
ATOM 2398 O O . ASP A 1 311 ? -39.422 -46.785 -2.190 1.00 87.12 311 ASP A O 1
ATOM 2402 N N . TYR A 1 312 ? -38.431 -46.689 -0.175 1.00 85.75 312 TYR A N 1
ATOM 2403 C CA . TYR A 1 312 ? -37.079 -46.508 -0.708 1.00 85.75 312 TYR A CA 1
ATOM 2404 C C . TYR A 1 312 ? -36.624 -47.722 -1.520 1.00 85.75 312 TYR A C 1
ATOM 2406 O O . TYR A 1 312 ? -36.012 -47.575 -2.577 1.00 85.75 312 TYR A O 1
ATOM 2414 N N . ASP A 1 313 ? -36.932 -48.932 -1.057 1.00 87.75 313 ASP A N 1
ATOM 2415 C CA . ASP A 1 313 ? -36.543 -50.159 -1.749 1.00 87.75 313 ASP A CA 1
ATOM 2416 C C . ASP A 1 313 ? -37.319 -50.393 -3.047 1.00 87.75 313 ASP A C 1
ATOM 2418 O O . ASP A 1 313 ? -36.784 -51.015 -3.966 1.00 87.75 313 ASP A O 1
ATOM 2422 N N . ALA A 1 314 ? -38.521 -49.828 -3.161 1.00 88.38 314 ALA A N 1
ATOM 2423 C CA . ALA A 1 314 ? -39.329 -49.852 -4.375 1.00 88.38 314 ALA A CA 1
ATOM 2424 C C . ALA A 1 314 ? -38.946 -48.771 -5.409 1.00 88.38 314 ALA A C 1
ATOM 2426 O O . ALA A 1 314 ? -39.432 -48.823 -6.542 1.00 88.38 314 ALA A O 1
ATOM 2427 N N . LEU A 1 315 ? -38.090 -47.799 -5.062 1.00 85.38 315 LEU A N 1
ATOM 2428 C CA . LEU A 1 315 ? -37.670 -46.754 -5.998 1.00 85.38 315 LEU A CA 1
ATOM 2429 C C . LEU A 1 315 ? -36.814 -47.326 -7.133 1.00 85.38 315 LEU A C 1
ATOM 2431 O O . LEU A 1 315 ? -35.773 -47.946 -6.910 1.00 85.38 315 LEU A O 1
ATOM 2435 N N . ALA A 1 316 ? -37.233 -47.034 -8.364 1.00 82.56 316 ALA A N 1
ATOM 2436 C CA . ALA A 1 316 ? -36.476 -47.355 -9.571 1.00 82.56 316 ALA A CA 1
ATOM 2437 C C . ALA A 1 316 ? -35.206 -46.494 -9.722 1.00 82.56 316 ALA A C 1
ATOM 2439 O O . ALA A 1 316 ? -34.249 -46.935 -10.353 1.00 82.56 316 ALA A O 1
ATOM 2440 N N . ASP A 1 317 ? -35.189 -45.294 -9.129 1.00 78.44 317 ASP A N 1
ATOM 2441 C CA . ASP A 1 317 ? -34.037 -44.392 -9.097 1.00 78.44 317 ASP A CA 1
ATOM 2442 C C . ASP A 1 317 ? -33.756 -43.913 -7.662 1.00 78.44 317 ASP A C 1
ATOM 2444 O O . ASP A 1 317 ? -34.628 -43.377 -6.977 1.00 78.44 317 ASP A O 1
ATOM 2448 N N . LYS A 1 318 ? -32.513 -44.112 -7.215 1.00 83.56 318 LYS A N 1
ATOM 2449 C CA . LYS A 1 318 ? -32.019 -43.799 -5.866 1.00 83.56 318 LYS A CA 1
ATOM 2450 C C . LYS A 1 318 ? -30.971 -42.678 -5.872 1.00 83.56 318 LYS A C 1
ATOM 2452 O O . LYS A 1 318 ? -30.228 -42.541 -4.907 1.00 83.56 318 LYS A O 1
ATOM 2457 N N . SER A 1 319 ? -30.905 -41.885 -6.943 1.00 77.50 319 SER A N 1
ATOM 2458 C CA . SER A 1 319 ? -29.920 -40.810 -7.141 1.00 77.50 319 SER A CA 1
ATOM 2459 C C . SER A 1 319 ? -30.109 -39.560 -6.253 1.00 77.50 319 SER A C 1
ATOM 2461 O O . SER A 1 319 ? -29.223 -38.709 -6.215 1.00 77.50 319 SER A O 1
ATOM 2463 N N . GLY A 1 320 ? -31.220 -39.449 -5.511 1.00 76.44 320 GLY A N 1
ATOM 2464 C CA . GLY A 1 320 ? -31.520 -38.343 -4.584 1.00 76.44 320 GLY A CA 1
ATOM 2465 C C . GLY A 1 320 ? -31.075 -38.552 -3.124 1.00 76.44 320 GLY A C 1
ATOM 2466 O O . GLY A 1 320 ? -30.607 -39.622 -2.736 1.00 76.44 320 GLY A O 1
ATOM 2467 N N . VAL A 1 321 ? -31.261 -37.523 -2.286 1.00 80.25 321 VAL A N 1
ATOM 2468 C CA . VAL A 1 321 ? -31.026 -37.596 -0.830 1.00 80.25 321 VAL A CA 1
ATOM 2469 C C . VAL A 1 321 ? -32.327 -37.997 -0.131 1.00 80.25 321 VAL A C 1
ATOM 2471 O O . VAL A 1 321 ? -33.298 -37.238 -0.120 1.00 80.25 321 VAL A O 1
ATOM 2474 N N . TYR A 1 322 ? -32.339 -39.190 0.465 1.00 82.94 322 TYR A N 1
ATOM 2475 C CA . TYR A 1 322 ? -33.505 -39.754 1.145 1.00 82.94 322 TYR A CA 1
ATOM 2476 C C . TYR A 1 322 ? -33.219 -39.947 2.631 1.00 82.94 322 TYR A C 1
ATOM 2478 O O . TYR A 1 322 ? -32.227 -40.572 3.004 1.00 82.94 322 TYR A O 1
ATOM 2486 N N . PHE A 1 323 ? -34.112 -39.447 3.479 1.00 82.75 323 PHE A N 1
ATOM 2487 C CA . PHE A 1 323 ? -34.095 -39.731 4.908 1.00 82.75 323 PHE A CA 1
ATOM 2488 C C . PHE A 1 323 ? -35.115 -40.827 5.195 1.00 82.75 323 PHE A C 1
ATOM 2490 O O . PHE A 1 323 ? -36.321 -40.621 5.044 1.00 82.75 323 PHE A O 1
ATOM 2497 N N . ILE A 1 324 ? -34.616 -41.998 5.584 1.00 84.94 324 ILE A N 1
ATOM 2498 C CA . ILE A 1 324 ? -35.446 -43.161 5.885 1.00 84.94 324 ILE A CA 1
ATOM 2499 C C . ILE A 1 324 ? -35.803 -43.117 7.367 1.00 84.94 324 ILE A C 1
ATOM 2501 O O . ILE A 1 324 ? -34.921 -43.162 8.226 1.00 84.94 324 ILE A O 1
ATOM 2505 N N . SER A 1 325 ? -37.093 -43.012 7.672 1.00 71.69 325 SER A N 1
ATOM 2506 C CA . SER A 1 325 ? -37.569 -43.180 9.045 1.00 71.69 325 SER A CA 1
ATOM 2507 C C . SER A 1 325 ? -37.459 -44.660 9.427 1.00 71.69 325 SER A C 1
ATOM 2509 O O . SER A 1 325 ? -38.118 -45.493 8.798 1.00 71.69 325 SER A O 1
ATOM 2511 N N . GLY A 1 326 ? -36.608 -44.971 10.408 1.00 64.94 326 GLY A N 1
ATOM 2512 C CA . GLY A 1 326 ? -36.523 -46.297 11.031 1.00 64.94 326 GLY A CA 1
ATOM 2513 C C . GLY A 1 326 ? -37.690 -46.589 11.964 1.00 64.94 326 GLY A C 1
ATOM 2514 O O . GLY A 1 326 ? -38.285 -45.617 12.484 1.00 64.94 326 GLY A O 1
#

Radius of gyration: 50.72 Å; chains: 1; bounding box: 88×74×153 Å

pLDDT: mean 80.2, std 12.38, range [34.59, 96.19]

Foldseek 3Di:
DDPPDDDDDQDFPDDDPPDDDDDPVCLLVVLLVQLVVLCPTDDDNPVSNVVSVVSVVVSVVVVVVVVVVVVVVVVVVVVVVVVVVVVVVVVVVVVVVVVLQCLQVVPDDPPFDSDADDADPPQGHDSGPVRVVVVVLVVCLAAPLFQKKKKAQQQPLAQFDKKKKKWFQAAQLAQVHGQPDPVGHHTDPIDIFDWDWDDPGSRMIIIGGRNVLDAPAAWDDDDQWTWGHHRGMIMIMHRDPDRDSVSSNVRRVVMDMPVPRPTDPPDPDPPQDPVSVVVVVPDDDDPVVVVVVPDDPDDDDADEEEDAPVVCVPDPDPPGHYDHDD

Organism: Latilactobacillus sakei (NCBI:txid1599)

Sequence (326 aa):
MAIVSGSVNYEDSTPIPKQQEYTPDNIKPIAIELSKFIRTKMYGTDVRESLARWIEIMLAVQTYINDDETAFKADIQNQQDSVGDRQTQVEGTMSDVLDQFKAVVSNVTKDSEVALARDSVRFGDYTVLDDRLEYIESWLAAHVPAGFHVSIKHNQNRQPKVVVHYYEYAIGTEAHGLGTGPYGLGETSTQTISCTVDYRDDDTAVINLPLAYALTGIVTYNNGYWYLIDGYKTLRFDLGDGIDDSKALSGNGSNETSTNANGGGYAGDLGLSSYQIAVKNGFSGNISQWLASLVGPKGDDATINFISQADYDALADKSGVYFISG

Secondary structure (DSSP, 8-state):
-------------SPPPPP----TTTHHHHHHHHHHHHHTSSS-HHHHHHHHHHHHHHHHHHHHHHHHHHHHHHHHHHHHHHHHHHHHHHHHHHHHHHHHHHHHHTT--TT--S-BPPPBTTTB--SBHHHHHHHHHHHHHHHSS-EEEEEEE---SS-PPPEEEEEES-TT--TTSTT-BTTBSS-EEEEEEP-EEEEEETTEEEEEEEGGG---S-EEEETTEEEEEETTEEEEEE--S---HHHHHHHGGG-EE--SSS--SS----PPPHHHHHHHTT--S-HHHHHHHHSPPPPPP--EEEEEHHHHHH-S---SEEEEE-

InterPro domains:
  IPR041531 Baseplate upper protein, immunoglobulin like domain [PF18667] (142-239)